Protein AF-A0A0D6LG39-F1 (afdb_monomer_lite)

Sequence (189 aa):
MCTNKIPKAKDDEESRGDDPILGGVGASIDLANDVDVAGSGHQILENARLSALQKDLEKEMKVKDGLEKFMSSNTSASRRYLEDSKNMLDDSKAKIALLRMQIEKISHQGQDTGSSNGSESKSRLDLKIDDLLFRLWKEAAIIEGAKNMIKILRAQRKADHKGLNDAQQTLILSEEKLELIFMALRKYM

Foldseek 3Di:
DDDDDDDDDDDDDDDDDDDDDDDDDDDDDDDPDPDPPPPPVVVVVLVVVLVVLVVVLVVLVVLLVVLVCCLVVCVVDDPVVNVVSVVSNVVSVVVNVVSVVVSVVSVCVVPDVDDDDDDDCQDPVSVVLVVLVVLLVVLVVQLVVLVVQLVVQVPDPDHPPVSNVVSVVSNVVSVVVSVVSVVVNVVVD

Radius of gyration: 36.7 Å; chains: 1; bounding box: 70×54×114 Å

pLDDT: mean 79.57, std 22.02, range [32.81, 98.62]

Organism: NCBI:txid53326

InterPro domains:
  IPR011072 HR1 rho-binding domain [PF02185] (49-108)
  IPR011072 HR1 rho-binding domain [PF02185] (128-188)
  IPR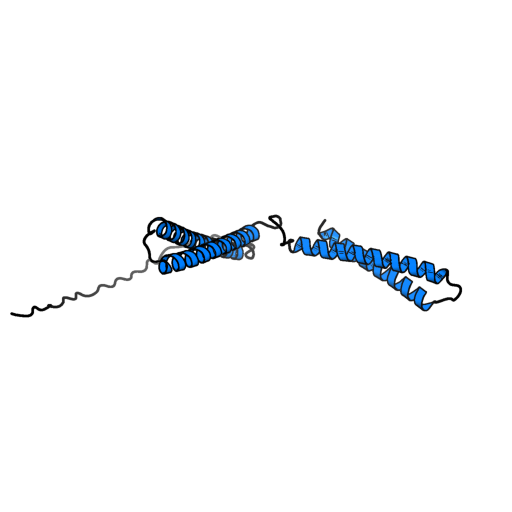011072 HR1 rho-binding domain [PS51860] (36-112)
  IPR011072 HR1 rho-binding domain [PS51860] (115-189)
  IPR011072 HR1 rho-binding domain [SM00742] (48-113)
  IPR011072 HR1 rho-binding domain [SM00742] (127-188)
  IPR036274 HR1 repeat superfamily [SSF46585] (31-108)
  IPR036274 HR1 repeat superfamily [SSF46585] (123-188)

Secondary structure (DSSP, 8-state):
------------------------------------TTTHHHHHHHHHHHHHHHHHHHHHHHHHHHHHHHHHH-TTS-HHHHHHHHHHHHHHHHHHHHHHHHHHHHHHHTT-SS---SSS---HHHHHHHHHHHHHHHHHHHHHHHHHHHHHHHH-SS--HHHHHHHHHHHHHHHHHHHHHHHHHHTT-

Structure (mmCIF, N/CA/C/O backbone):
data_AF-A0A0D6LG39-F1
#
_entry.id   AF-A0A0D6LG39-F1
#
loop_
_atom_site.group_PDB
_atom_site.id
_atom_site.type_symbol
_atom_site.label_atom_id
_atom_site.label_alt_id
_atom_site.label_comp_id
_atom_site.label_asym_id
_atom_site.label_entity_id
_atom_site.label_seq_id
_atom_site.pdbx_PDB_ins_code
_atom_site.Cartn_x
_atom_site.Cartn_y
_atom_site.Cartn_z
_atom_site.occupancy
_atom_site.B_iso_or_equiv
_atom_site.auth_seq_id
_atom_site.auth_comp_id
_atom_site.auth_asym_id
_atom_site.auth_atom_id
_atom_site.pdbx_PDB_model_num
ATOM 1 N N . MET A 1 1 ? -37.133 34.529 68.039 1.00 38.97 1 MET A N 1
ATOM 2 C CA . MET A 1 1 ? -36.675 33.233 68.587 1.00 38.97 1 MET A CA 1
ATOM 3 C C . MET A 1 1 ? -35.652 32.679 67.608 1.00 38.97 1 MET A C 1
ATOM 5 O O . MET A 1 1 ? -36.019 32.335 66.500 1.00 38.97 1 MET A O 1
ATOM 9 N N . CYS A 1 2 ? -34.384 33.027 67.801 1.00 45.12 2 CYS A N 1
ATOM 10 C CA . CYS A 1 2 ? -33.385 32.288 68.587 1.00 45.12 2 CYS A CA 1
ATOM 11 C C . CYS A 1 2 ? -32.675 31.227 67.733 1.00 45.12 2 CYS A C 1
ATOM 13 O O . CYS A 1 2 ? -33.193 30.153 67.459 1.00 45.12 2 CYS A O 1
ATOM 15 N N . THR A 1 3 ? -31.468 31.616 67.333 1.00 53.94 3 THR A N 1
ATOM 16 C CA . THR A 1 3 ? -30.355 30.828 66.805 1.00 53.94 3 THR A CA 1
ATOM 17 C C . THR A 1 3 ? -30.001 29.643 67.705 1.00 53.94 3 THR A C 1
ATOM 19 O O . THR A 1 3 ? -29.961 29.825 68.918 1.00 53.94 3 THR A O 1
ATOM 22 N N . ASN A 1 4 ? -29.594 28.509 67.131 1.00 41.25 4 ASN A N 1
ATOM 23 C CA . ASN A 1 4 ? -28.706 27.545 67.796 1.00 41.25 4 ASN A CA 1
ATOM 24 C C . ASN A 1 4 ? -27.773 26.946 66.731 1.00 41.25 4 ASN A C 1
ATOM 26 O O . ASN A 1 4 ? -28.245 26.359 65.766 1.00 41.25 4 ASN A O 1
ATOM 30 N N . LYS A 1 5 ? -26.496 27.340 66.679 1.00 48.06 5 LYS A N 1
ATOM 31 C CA . LYS A 1 5 ? -25.344 26.944 67.521 1.00 48.06 5 LYS A CA 1
ATOM 32 C C . LYS A 1 5 ? -24.909 25.488 67.335 1.00 48.06 5 LYS A C 1
ATOM 34 O O . LYS A 1 5 ? -25.454 24.571 67.934 1.00 48.06 5 LYS A O 1
ATOM 39 N N . ILE A 1 6 ? -23.832 25.356 66.566 1.00 50.81 6 ILE A N 1
ATOM 40 C CA . ILE A 1 6 ? -22.808 24.312 66.665 1.00 50.81 6 ILE A CA 1
ATOM 41 C C . ILE A 1 6 ? -22.100 24.435 68.028 1.00 50.81 6 ILE A C 1
ATOM 43 O O . ILE A 1 6 ? -21.861 25.562 68.481 1.00 50.81 6 ILE A O 1
ATOM 47 N N . PRO A 1 7 ? -21.659 23.314 68.622 1.00 56.06 7 PRO A N 1
ATOM 48 C CA . PRO A 1 7 ? -20.382 23.311 69.322 1.00 56.06 7 PRO A CA 1
ATOM 49 C C . PRO A 1 7 ? -19.412 22.225 68.828 1.00 56.06 7 PRO A C 1
ATOM 51 O O . PRO A 1 7 ? -19.782 21.205 68.256 1.00 56.06 7 PRO A O 1
ATOM 54 N N . LYS A 1 8 ? -18.141 22.561 69.050 1.00 43.56 8 LYS A N 1
ATOM 55 C CA . LYS A 1 8 ? -16.883 21.957 68.614 1.00 43.56 8 LYS A CA 1
ATOM 56 C C . LYS A 1 8 ? -16.436 20.725 69.424 1.00 43.56 8 LYS A C 1
ATOM 58 O O . LYS A 1 8 ? -16.695 20.662 70.618 1.00 43.56 8 LYS A O 1
ATOM 63 N N . ALA A 1 9 ? -15.597 19.936 68.740 1.00 42.69 9 ALA A N 1
ATOM 64 C CA . ALA A 1 9 ? -14.320 19.323 69.146 1.00 42.69 9 ALA A CA 1
ATOM 65 C C . ALA A 1 9 ? -14.270 18.289 70.283 1.00 42.69 9 ALA A C 1
ATOM 67 O O . ALA A 1 9 ? -14.686 18.553 71.408 1.00 42.69 9 ALA A O 1
ATOM 68 N N . LYS A 1 10 ? -13.568 17.187 69.989 1.00 46.03 10 LYS A N 1
ATOM 69 C CA . LYS A 1 10 ? -12.383 16.756 70.742 1.00 46.03 10 LYS A CA 1
ATOM 70 C C . LYS A 1 10 ? -11.463 15.932 69.838 1.00 46.03 10 LYS A C 1
ATOM 72 O O . LYS A 1 10 ? -11.898 14.958 69.230 1.00 46.03 10 LYS A O 1
ATOM 77 N N . ASP A 1 11 ? -10.239 16.427 69.738 1.00 40.72 11 ASP A N 1
ATOM 78 C CA . ASP A 1 11 ? -9.038 15.766 69.248 1.00 40.72 11 ASP A CA 1
ATOM 79 C C . ASP A 1 11 ? -8.594 14.711 70.273 1.00 40.72 11 ASP A C 1
ATOM 81 O O . ASP A 1 11 ? -8.722 14.976 71.465 1.00 40.72 11 ASP A O 1
ATOM 85 N N . ASP A 1 12 ? -8.057 13.574 69.819 1.00 52.53 12 ASP A N 1
ATOM 86 C CA . ASP A 1 12 ? -7.119 12.743 70.587 1.00 52.53 12 ASP A CA 1
ATOM 87 C C . ASP A 1 12 ? -6.134 12.054 69.616 1.00 52.53 12 ASP A C 1
ATOM 89 O O . ASP A 1 12 ? -6.467 11.142 68.859 1.00 52.53 12 ASP A O 1
ATOM 93 N N . GLU A 1 13 ? -4.946 12.653 69.614 1.00 47.97 13 GLU A N 1
ATOM 94 C CA . GLU A 1 13 ? -3.573 12.206 69.345 1.00 47.97 13 GLU A CA 1
ATOM 95 C C . GLU A 1 13 ? -3.242 10.716 69.073 1.00 47.97 13 GLU A C 1
ATOM 97 O O . GLU A 1 13 ? -3.572 9.810 69.832 1.00 47.97 13 GLU A O 1
ATOM 102 N N . GLU A 1 14 ? -2.478 10.550 67.983 1.00 44.38 14 GLU A N 1
ATOM 103 C CA . GLU A 1 14 ? -1.197 9.833 67.811 1.00 44.38 14 GLU A CA 1
ATOM 104 C C . GLU A 1 14 ? -0.928 8.483 68.513 1.00 44.38 14 GLU A C 1
ATOM 106 O O . GLU A 1 14 ? -0.782 8.379 69.727 1.00 44.38 14 GLU A O 1
ATOM 111 N N . SER A 1 15 ? -0.603 7.465 67.700 1.00 40.78 15 SER A N 1
ATOM 112 C CA . SER A 1 15 ? 0.544 6.600 68.007 1.00 40.78 15 SER A CA 1
ATOM 113 C C . SER A 1 15 ? 1.140 5.976 66.742 1.00 40.78 15 SER A C 1
ATOM 115 O O . SER A 1 15 ? 0.503 5.191 66.038 1.00 40.78 15 SER A O 1
ATOM 117 N N . ARG A 1 16 ? 2.381 6.377 66.456 1.00 49.69 16 ARG A N 1
ATOM 118 C CA . ARG A 1 16 ? 3.306 5.774 65.493 1.00 49.69 16 ARG A CA 1
ATOM 119 C C . ARG A 1 16 ? 3.863 4.463 66.051 1.00 49.69 16 ARG A C 1
ATOM 121 O O . ARG A 1 16 ? 4.192 4.391 67.231 1.00 49.69 16 ARG A O 1
ATOM 128 N N . GLY A 1 17 ? 4.073 3.492 65.172 1.00 40.81 17 GLY A N 1
ATOM 129 C CA . GLY A 1 17 ? 4.837 2.280 65.451 1.00 40.81 17 GLY A CA 1
ATOM 130 C C . GLY A 1 17 ? 5.303 1.648 64.147 1.00 40.81 17 GLY A C 1
ATOM 131 O O . GLY A 1 17 ? 4.638 0.763 63.618 1.00 40.81 17 GLY A O 1
ATOM 132 N N . ASP A 1 18 ? 6.409 2.165 63.613 1.00 42.47 18 ASP A N 1
ATOM 133 C CA . ASP A 1 18 ? 7.237 1.472 62.631 1.00 42.47 18 ASP A CA 1
ATOM 134 C C . ASP A 1 18 ? 7.975 0.332 63.344 1.00 42.47 18 ASP A C 1
ATOM 136 O O . ASP A 1 18 ? 8.612 0.584 64.362 1.00 42.47 18 ASP A O 1
ATOM 140 N N . ASP A 1 19 ? 7.950 -0.880 62.788 1.00 48.12 19 ASP A N 1
ATOM 141 C CA . ASP A 1 19 ? 8.976 -1.890 63.063 1.00 48.12 19 ASP A CA 1
ATOM 142 C C . ASP A 1 19 ? 9.324 -2.669 61.777 1.00 48.12 19 ASP A C 1
ATOM 144 O O . ASP A 1 19 ? 8.431 -3.203 61.107 1.00 48.12 19 ASP A O 1
ATOM 148 N N . PRO A 1 20 ? 10.618 -2.750 61.406 1.00 49.22 20 PRO A N 1
ATOM 149 C CA . PRO A 1 20 ? 11.099 -3.498 60.254 1.00 49.22 20 PRO A CA 1
ATOM 150 C C . PRO A 1 20 ? 11.444 -4.939 60.653 1.00 49.22 20 PRO A C 1
ATOM 152 O O . PRO A 1 20 ? 12.232 -5.165 61.570 1.00 49.22 20 PRO A O 1
ATOM 155 N N . ILE A 1 21 ? 10.945 -5.937 59.918 1.00 44.09 21 ILE A N 1
ATOM 156 C CA . ILE A 1 21 ? 11.477 -7.302 60.035 1.00 44.09 21 ILE A CA 1
ATOM 157 C C . ILE A 1 21 ? 12.622 -7.479 59.042 1.00 44.09 21 ILE A C 1
ATOM 159 O O . ILE A 1 21 ? 12.432 -7.604 57.833 1.00 44.09 21 ILE A O 1
ATOM 163 N N . LEU A 1 22 ? 13.826 -7.497 59.604 1.00 40.97 22 LEU A N 1
ATOM 164 C CA . LEU A 1 22 ? 15.083 -7.860 58.970 1.00 40.97 22 LEU A CA 1
ATOM 165 C C . LEU A 1 22 ? 15.567 -9.150 59.644 1.00 40.97 22 LEU A C 1
ATOM 167 O O . LEU A 1 22 ? 15.730 -9.181 60.862 1.00 40.97 22 LEU A O 1
ATOM 171 N N . GLY A 1 23 ? 15.832 -10.199 58.862 1.00 32.81 23 GLY A N 1
ATOM 172 C CA . GLY A 1 23 ? 16.654 -11.317 59.324 1.00 32.81 23 GLY A CA 1
ATOM 173 C C . GLY A 1 23 ? 16.366 -12.659 58.661 1.00 32.81 23 GLY A C 1
ATOM 174 O O . GLY A 1 23 ? 15.342 -13.273 58.937 1.00 32.81 23 GLY A O 1
ATOM 175 N N . GLY A 1 24 ? 17.341 -13.171 57.899 1.00 34.03 24 GLY A N 1
ATOM 176 C CA . GLY A 1 24 ? 17.639 -14.603 57.989 1.00 34.03 24 GLY A CA 1
ATOM 177 C C . GLY A 1 24 ? 18.044 -15.360 56.722 1.00 34.03 24 GLY A C 1
ATOM 178 O O . GLY A 1 24 ? 17.253 -16.133 56.211 1.00 34.03 24 GLY A O 1
ATOM 179 N N . VAL A 1 25 ? 19.315 -15.219 56.329 1.00 35.19 25 VAL A N 1
ATOM 180 C CA . VAL A 1 25 ? 20.225 -16.285 55.840 1.00 35.19 25 VAL A CA 1
ATOM 181 C C . VAL A 1 25 ? 19.870 -17.078 54.561 1.00 35.19 25 VAL A C 1
ATOM 183 O O . VAL A 1 25 ? 19.126 -18.047 54.577 1.00 35.19 25 VAL A O 1
ATOM 186 N N . GLY A 1 26 ? 20.594 -16.747 53.485 1.00 41.50 26 GLY A N 1
ATOM 187 C CA . GLY A 1 26 ? 21.519 -17.667 52.804 1.00 41.50 26 GLY A CA 1
ATOM 188 C C . GLY A 1 26 ? 20.979 -18.962 52.191 1.00 41.50 26 GLY A C 1
ATOM 189 O O . GLY A 1 26 ? 20.991 -20.009 52.829 1.00 41.50 26 GLY A O 1
ATOM 190 N N . ALA A 1 27 ? 20.730 -18.924 50.883 1.00 36.41 27 ALA A N 1
ATOM 191 C CA . ALA A 1 27 ? 20.975 -20.064 50.007 1.00 36.41 27 ALA A CA 1
ATOM 192 C C . ALA A 1 27 ? 21.624 -19.550 48.717 1.00 36.41 27 ALA A C 1
ATOM 194 O O . ALA A 1 27 ? 20.983 -18.881 47.908 1.00 36.41 27 ALA A O 1
ATOM 195 N N . SER A 1 28 ? 22.918 -19.831 48.561 1.00 48.72 28 SER A N 1
ATOM 196 C CA . SER A 1 28 ? 23.605 -19.741 47.277 1.00 48.72 28 SER A CA 1
ATOM 197 C C . SER A 1 28 ? 22.898 -20.664 46.294 1.00 48.72 28 SER A C 1
ATOM 199 O O . SER A 1 28 ? 22.829 -21.871 46.518 1.00 48.72 28 SER A O 1
ATOM 201 N N . ILE A 1 29 ? 22.390 -20.098 45.207 1.00 47.22 29 ILE A N 1
ATOM 202 C CA . ILE A 1 29 ? 22.033 -20.864 44.021 1.00 47.22 29 ILE A CA 1
ATOM 203 C C . ILE A 1 29 ? 22.806 -20.214 42.885 1.00 47.22 29 ILE A C 1
ATOM 205 O O . ILE A 1 29 ? 22.367 -19.233 42.288 1.00 47.22 29 ILE A O 1
ATOM 209 N N . ASP A 1 30 ? 24.010 -20.732 42.654 1.00 45.84 30 ASP A N 1
ATOM 210 C CA . ASP A 1 30 ? 24.685 -20.569 41.378 1.00 45.84 30 ASP A CA 1
ATOM 211 C C . ASP A 1 30 ? 23.766 -21.155 40.307 1.00 45.84 30 ASP A C 1
ATOM 213 O O . ASP A 1 30 ? 23.610 -22.371 40.190 1.00 45.84 30 ASP A O 1
ATOM 217 N N . LEU A 1 31 ? 23.143 -20.282 39.524 1.00 47.94 31 LEU A N 1
ATOM 218 C CA . LEU A 1 31 ? 22.661 -20.650 38.208 1.00 47.94 31 LEU A CA 1
ATOM 219 C C . LEU A 1 31 ? 23.113 -19.576 37.232 1.00 47.94 31 LEU A C 1
ATOM 221 O O . LEU A 1 31 ? 22.399 -18.623 36.924 1.00 47.94 31 LEU A O 1
ATOM 225 N N . ALA A 1 32 ? 24.348 -19.757 36.770 1.00 49.81 32 ALA A N 1
ATOM 226 C CA . ALA A 1 32 ? 24.775 -19.251 35.484 1.00 49.81 32 ALA A CA 1
ATOM 227 C C . ALA A 1 32 ? 23.767 -19.736 34.436 1.00 49.81 32 ALA A C 1
ATOM 229 O O . ALA A 1 32 ? 23.772 -20.898 34.046 1.00 49.81 32 ALA A O 1
ATOM 230 N N . ASN A 1 33 ? 22.879 -18.839 34.030 1.00 43.69 33 ASN A N 1
ATOM 231 C CA . ASN A 1 33 ? 22.121 -18.945 32.801 1.00 43.69 33 ASN A CA 1
ATOM 232 C C . ASN A 1 33 ? 22.215 -17.574 32.139 1.00 43.69 33 ASN A C 1
ATOM 234 O O . ASN A 1 33 ? 21.556 -16.623 32.561 1.00 43.69 33 ASN A O 1
ATOM 238 N N . ASP A 1 34 ? 23.065 -17.486 31.117 1.00 46.25 34 ASP A N 1
ATOM 239 C CA . ASP A 1 34 ? 22.943 -16.489 30.059 1.00 46.25 34 ASP A CA 1
ATOM 240 C C . ASP A 1 34 ? 21.543 -16.647 29.449 1.00 46.25 34 ASP A C 1
ATOM 242 O O . ASP A 1 34 ? 21.296 -17.509 28.606 1.00 46.25 34 ASP A O 1
ATOM 246 N N . VAL A 1 35 ? 20.588 -15.867 29.957 1.00 50.41 35 VAL A N 1
ATOM 247 C CA . VAL A 1 35 ? 19.254 -15.749 29.376 1.00 50.41 35 VAL A CA 1
ATOM 248 C C . VAL A 1 35 ? 19.286 -14.561 28.434 1.00 50.41 35 VAL A C 1
ATOM 250 O O . VAL A 1 35 ? 19.526 -13.427 28.840 1.00 50.41 35 VAL A O 1
ATOM 253 N N . ASP A 1 36 ? 19.024 -14.860 27.171 1.00 49.25 36 ASP A N 1
ATOM 254 C CA . ASP A 1 36 ? 18.831 -13.945 26.055 1.00 49.25 36 ASP A CA 1
ATOM 255 C C . ASP A 1 36 ? 17.763 -12.871 26.400 1.00 49.25 36 ASP A C 1
ATOM 257 O O . ASP A 1 36 ? 16.557 -13.037 26.206 1.00 49.25 36 ASP A O 1
ATOM 261 N N . VAL A 1 37 ? 18.199 -11.768 27.022 1.00 50.28 37 VAL A N 1
ATOM 262 C CA . VAL A 1 37 ? 17.351 -10.737 27.665 1.00 50.28 37 VAL A CA 1
ATOM 263 C C . VAL A 1 37 ? 16.765 -9.716 26.676 1.00 50.28 37 VAL A C 1
ATOM 265 O O . VAL A 1 37 ? 16.043 -8.801 27.066 1.00 50.28 37 VAL A O 1
ATOM 268 N N . ALA A 1 38 ? 16.984 -9.876 25.371 1.00 48.72 38 ALA A N 1
ATOM 269 C CA . ALA A 1 38 ? 16.465 -8.930 24.382 1.00 48.72 38 ALA A CA 1
ATOM 270 C C . ALA A 1 38 ? 14.980 -9.154 24.011 1.00 48.72 38 ALA A C 1
ATOM 272 O O . ALA A 1 38 ? 14.318 -8.214 23.572 1.00 48.72 38 ALA A O 1
ATOM 273 N N . GLY A 1 39 ? 14.429 -10.362 24.207 1.00 48.53 39 GLY A N 1
ATOM 274 C CA . GLY A 1 39 ? 13.052 -10.704 23.799 1.00 48.53 39 GLY A CA 1
ATOM 275 C C . GLY A 1 39 ? 11.965 -10.498 24.867 1.00 48.53 39 GLY A C 1
ATOM 276 O O . GLY A 1 39 ? 10.812 -10.220 24.542 1.00 48.53 39 GLY A O 1
ATOM 277 N N . SER A 1 40 ? 12.324 -10.591 26.150 1.00 54.56 40 SER A N 1
ATOM 278 C CA . SER A 1 40 ? 11.372 -10.628 27.276 1.00 54.56 40 SER A CA 1
ATOM 279 C C . SER A 1 40 ? 10.758 -9.258 27.612 1.00 54.56 40 SER A C 1
ATOM 281 O O . SER A 1 40 ? 9.545 -9.135 27.790 1.00 54.56 40 SER A O 1
ATOM 283 N N . GLY A 1 41 ? 11.568 -8.193 27.625 1.00 59.38 41 GLY A N 1
ATOM 284 C CA . GLY A 1 41 ? 11.102 -6.854 28.012 1.00 59.38 41 GLY A CA 1
ATOM 285 C C . GLY A 1 41 ? 10.088 -6.247 27.037 1.00 59.38 41 GLY A C 1
ATOM 286 O O . GLY A 1 41 ? 9.141 -5.581 27.459 1.00 59.38 41 GLY A O 1
ATOM 287 N N . HIS A 1 42 ? 10.246 -6.516 25.737 1.00 60.94 42 HIS A N 1
ATOM 288 C CA . HIS A 1 42 ? 9.325 -6.024 24.711 1.00 60.94 42 HIS A CA 1
ATOM 289 C C . HIS A 1 42 ? 7.938 -6.666 24.848 1.00 60.94 42 HIS A C 1
ATOM 291 O O . HIS A 1 42 ? 6.924 -5.974 24.796 1.00 60.94 42 HIS A O 1
ATOM 297 N N . GLN A 1 43 ? 7.895 -7.969 25.124 1.00 68.12 43 GLN A N 1
ATOM 298 C CA . GLN A 1 43 ? 6.646 -8.714 25.246 1.00 68.12 43 GLN A CA 1
ATOM 299 C C . GLN A 1 43 ? 5.866 -8.344 26.518 1.00 68.12 43 GLN A C 1
ATOM 301 O O . GLN A 1 43 ? 4.641 -8.243 26.487 1.00 68.12 43 GLN A O 1
ATOM 306 N N . ILE A 1 44 ? 6.561 -8.046 27.623 1.00 71.88 44 ILE A N 1
ATOM 307 C CA . ILE A 1 44 ? 5.938 -7.549 28.862 1.00 71.88 44 ILE A CA 1
ATOM 308 C C . ILE A 1 44 ? 5.279 -6.178 28.639 1.00 71.88 44 ILE A C 1
ATOM 310 O O . ILE A 1 44 ? 4.155 -5.952 29.095 1.00 71.88 44 ILE A O 1
ATOM 314 N N . LEU A 1 45 ? 5.945 -5.271 27.916 1.00 77.06 45 LEU A N 1
ATOM 315 C CA . LEU A 1 45 ? 5.415 -3.936 27.630 1.00 77.06 45 LEU A CA 1
ATOM 316 C C . LEU A 1 45 ? 4.195 -3.984 26.698 1.00 77.06 45 LEU A C 1
ATOM 318 O O . LEU A 1 45 ? 3.203 -3.301 26.958 1.00 77.06 45 LEU A O 1
ATOM 322 N N . GLU A 1 46 ? 4.237 -4.812 25.651 1.00 81.00 46 GLU A N 1
ATOM 323 C CA . GLU A 1 46 ? 3.099 -5.005 24.742 1.00 81.00 46 GLU A CA 1
ATOM 324 C C . GLU A 1 46 ? 1.903 -5.650 25.461 1.00 81.00 46 GLU A C 1
ATOM 326 O O . GLU A 1 46 ? 0.770 -5.204 25.284 1.00 81.00 46 GLU A O 1
ATOM 331 N N . ASN A 1 47 ? 2.133 -6.604 26.370 1.00 82.69 47 ASN A N 1
ATOM 332 C CA . ASN A 1 47 ? 1.070 -7.192 27.195 1.00 82.69 47 ASN A CA 1
ATOM 333 C C . ASN A 1 47 ? 0.422 -6.168 28.143 1.00 82.69 47 ASN A C 1
ATOM 335 O O . ASN A 1 47 ? -0.805 -6.144 28.296 1.00 82.69 47 ASN A O 1
ATOM 339 N N . ALA A 1 48 ? 1.220 -5.289 28.758 1.00 87.75 48 ALA A N 1
ATOM 340 C CA . ALA A 1 48 ? 0.707 -4.203 29.594 1.00 87.75 48 ALA A CA 1
ATOM 341 C C . ALA A 1 48 ? -0.114 -3.197 28.769 1.00 87.75 48 ALA A C 1
ATOM 343 O O . ALA A 1 48 ? -1.193 -2.768 29.187 1.00 87.75 48 ALA A O 1
ATOM 344 N N . ARG A 1 49 ? 0.364 -2.863 27.565 1.00 90.50 49 ARG A N 1
ATOM 345 C CA . ARG A 1 49 ? -0.324 -1.976 26.624 1.00 90.50 49 ARG A CA 1
ATOM 346 C C . ARG A 1 49 ? -1.641 -2.572 26.123 1.00 90.50 49 ARG A C 1
ATOM 348 O O . ARG A 1 49 ? -2.654 -1.875 26.117 1.00 90.50 49 ARG A O 1
ATOM 355 N N . LEU A 1 50 ? -1.648 -3.848 25.749 1.00 92.06 50 LEU A N 1
ATOM 356 C CA . LEU A 1 50 ? -2.841 -4.577 25.319 1.00 92.06 50 LEU A CA 1
ATOM 357 C C . LEU A 1 50 ? -3.886 -4.619 26.442 1.00 92.06 50 LEU A C 1
ATOM 359 O O . LEU A 1 50 ? -5.051 -4.300 26.207 1.00 92.06 50 LEU A O 1
ATOM 363 N N . SER A 1 51 ? -3.458 -4.909 27.674 1.00 92.94 51 SER A N 1
ATOM 364 C CA . SER A 1 51 ? -4.335 -4.905 28.854 1.00 92.94 51 SER A CA 1
ATOM 365 C C . SER A 1 51 ? -4.958 -3.526 29.109 1.00 92.94 51 SER A C 1
ATOM 367 O O . SER A 1 51 ? -6.148 -3.418 29.416 1.00 92.94 51 SER A O 1
ATOM 369 N N . ALA A 1 52 ? -4.179 -2.450 28.952 1.00 94.94 52 ALA A N 1
ATOM 370 C CA . ALA A 1 52 ? -4.683 -1.085 29.084 1.00 94.94 52 ALA A CA 1
ATOM 371 C C . ALA A 1 52 ? -5.740 -0.758 28.014 1.00 94.94 52 ALA A C 1
ATOM 373 O O . ALA A 1 52 ? -6.808 -0.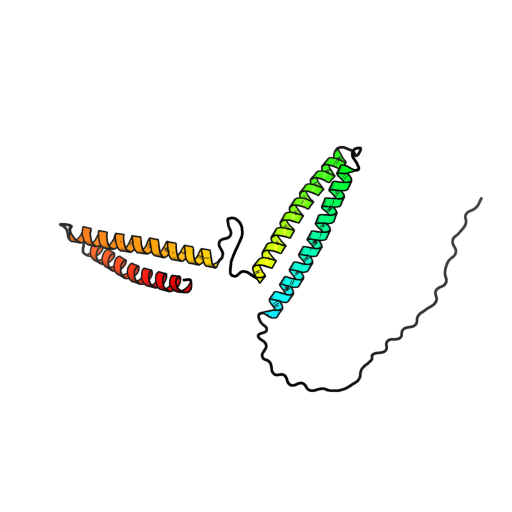242 28.346 1.00 94.94 52 ALA A O 1
ATOM 374 N N . LEU A 1 53 ? -5.490 -1.126 26.753 1.00 95.94 53 LEU A N 1
ATOM 375 C CA . LEU A 1 53 ? -6.434 -0.911 25.653 1.00 95.94 53 LEU A CA 1
ATOM 376 C C . LEU A 1 53 ? -7.732 -1.705 25.823 1.00 95.94 53 LEU A C 1
ATOM 378 O O . LEU A 1 53 ? -8.807 -1.173 25.556 1.00 95.94 53 LEU A O 1
ATOM 382 N N . GLN A 1 54 ? -7.661 -2.948 26.304 1.00 95.62 54 GLN A N 1
ATOM 383 C CA . GLN A 1 54 ? -8.851 -3.746 26.622 1.00 95.62 54 GLN A CA 1
ATOM 384 C C . GLN A 1 54 ? -9.697 -3.090 27.716 1.00 95.62 54 GLN A C 1
ATOM 386 O O . GLN A 1 54 ? -10.920 -3.014 27.594 1.00 95.62 54 GLN A O 1
ATOM 391 N N . LYS A 1 55 ? -9.050 -2.557 28.759 1.00 97.75 55 LYS A N 1
ATOM 392 C CA . LYS A 1 55 ? -9.734 -1.823 29.827 1.00 97.75 55 LYS A CA 1
ATOM 393 C C . LYS A 1 55 ? -10.412 -0.556 29.302 1.00 97.75 55 LYS A C 1
ATOM 395 O O . LYS A 1 55 ? -11.522 -0.238 29.725 1.00 97.75 55 LYS A O 1
ATOM 400 N N . ASP A 1 56 ? -9.767 0.175 28.398 1.00 97.25 56 ASP A N 1
ATOM 401 C CA . ASP A 1 56 ? -10.359 1.371 27.796 1.00 97.25 56 ASP A CA 1
ATOM 402 C C . ASP A 1 56 ? -11.501 1.028 26.831 1.00 97.25 56 ASP A C 1
ATOM 404 O O . ASP A 1 56 ? -12.526 1.712 26.843 1.00 97.25 56 ASP A O 1
ATOM 408 N N . LEU A 1 57 ? -11.394 -0.080 26.089 1.00 97.75 57 LEU A N 1
ATOM 409 C CA . LEU A 1 57 ? -12.486 -0.610 25.272 1.00 97.75 57 LEU A CA 1
ATOM 410 C C . LEU A 1 57 ? -13.705 -0.965 26.131 1.00 97.75 57 LEU A C 1
ATOM 412 O O . LEU A 1 57 ? -14.822 -0.605 25.773 1.00 97.75 57 LEU A O 1
ATOM 416 N N . GLU A 1 58 ? -13.513 -1.623 27.277 1.00 97.94 58 GLU A N 1
ATOM 417 C CA . GLU A 1 58 ? -14.615 -1.969 28.184 1.00 97.94 58 GLU A CA 1
ATOM 418 C C . GLU A 1 58 ? -15.333 -0.720 28.720 1.00 97.94 58 GLU A C 1
ATOM 420 O O . GLU A 1 58 ? -16.565 -0.670 28.754 1.00 97.94 58 GLU A O 1
ATOM 425 N N . LYS A 1 59 ? -14.577 0.315 29.114 1.00 98.19 59 LYS A N 1
ATOM 426 C CA . LYS A 1 59 ? -15.161 1.594 29.547 1.00 98.19 59 LYS A CA 1
ATOM 427 C C . LYS A 1 59 ? -15.980 2.231 28.430 1.00 98.19 59 LYS A C 1
ATOM 429 O O . LYS A 1 59 ? -17.099 2.665 28.679 1.00 98.19 59 LYS A O 1
ATOM 434 N N . GLU A 1 60 ? -15.440 2.277 27.216 1.00 98.25 60 GLU A N 1
ATOM 435 C CA . GLU A 1 60 ? -16.108 2.923 26.088 1.00 98.25 60 GLU A CA 1
ATOM 436 C C . GLU A 1 60 ? -17.361 2.150 25.645 1.00 98.25 60 GLU A C 1
ATOM 438 O O . GLU A 1 60 ? -18.392 2.757 25.370 1.00 98.25 60 GLU A O 1
ATOM 443 N N . MET A 1 61 ? -17.341 0.813 25.697 1.00 98.06 61 MET A N 1
ATOM 444 C CA . MET A 1 61 ? -18.543 -0.007 25.489 1.00 98.06 61 MET A CA 1
ATOM 445 C C . MET A 1 61 ? -19.646 0.328 26.504 1.00 98.06 61 MET A C 1
ATOM 447 O O . MET A 1 61 ? -20.802 0.481 26.111 1.00 98.06 61 MET A O 1
ATOM 451 N N . LYS A 1 62 ? -19.299 0.529 27.785 1.00 98.19 62 LYS A N 1
ATOM 452 C CA . LYS A 1 62 ? -20.263 0.954 28.820 1.00 98.19 62 LYS A CA 1
ATOM 453 C C . LYS A 1 62 ? -20.827 2.351 28.556 1.00 98.19 62 LYS A C 1
ATOM 455 O O . LYS A 1 62 ? -22.004 2.582 28.824 1.00 98.19 62 LYS A O 1
ATOM 460 N N . VAL A 1 63 ? -20.016 3.274 28.031 1.00 98.06 63 VAL A N 1
ATOM 461 C CA . VAL A 1 63 ? -20.482 4.610 27.621 1.00 98.06 63 VAL A CA 1
ATOM 462 C C . VAL A 1 63 ? -21.487 4.492 26.475 1.00 98.06 63 VAL A C 1
ATOM 464 O O . VAL A 1 63 ? -22.591 5.026 26.590 1.00 98.06 63 VAL A O 1
ATOM 467 N N . LYS A 1 64 ? -21.161 3.728 25.424 1.00 98.00 64 LYS A N 1
ATOM 468 C CA . LYS A 1 64 ? -22.068 3.454 24.299 1.00 98.00 64 LYS A CA 1
ATOM 469 C C . LYS A 1 64 ? -23.389 2.836 24.771 1.00 98.00 64 LYS A C 1
ATOM 471 O O . LYS A 1 64 ? -24.450 3.356 24.438 1.00 98.00 64 LYS A O 1
ATOM 476 N N . ASP A 1 65 ? -23.340 1.776 25.580 1.00 97.69 65 ASP A N 1
ATOM 477 C CA . ASP A 1 65 ? -24.545 1.107 26.099 1.00 97.69 65 ASP A CA 1
ATOM 478 C C . ASP A 1 65 ? -25.381 2.046 26.988 1.00 97.69 65 ASP A C 1
ATOM 480 O O . ASP A 1 65 ? -26.613 2.046 26.933 1.00 97.69 65 ASP A O 1
ATOM 484 N N . GLY A 1 66 ? -24.721 2.887 27.792 1.00 96.19 66 GLY A N 1
ATOM 485 C CA . GLY A 1 66 ? -25.371 3.905 28.614 1.00 96.19 66 GLY A CA 1
ATOM 486 C C . GLY A 1 66 ? -26.122 4.945 27.781 1.00 96.19 66 GLY A C 1
ATOM 487 O O . GLY A 1 66 ? -27.270 5.264 28.096 1.00 96.19 66 GLY A O 1
ATOM 488 N N . LEU A 1 67 ? -25.510 5.428 26.695 1.00 96.12 67 LEU A N 1
ATOM 489 C CA . LEU A 1 67 ? -26.125 6.373 25.758 1.00 96.12 67 LEU A CA 1
ATOM 490 C C . LEU A 1 67 ? -27.282 5.732 24.981 1.00 96.12 67 LEU A C 1
ATOM 492 O O . LEU A 1 67 ? -28.353 6.327 24.888 1.00 96.12 67 LEU A O 1
ATOM 496 N N . GLU A 1 68 ? -27.122 4.498 24.497 1.00 95.00 68 GLU A N 1
ATOM 497 C CA . GLU A 1 68 ? -28.190 3.750 23.817 1.00 95.00 68 GLU A CA 1
ATOM 498 C C . GLU A 1 68 ? -29.396 3.529 24.739 1.00 95.00 68 GLU A C 1
ATOM 500 O O . GLU A 1 68 ? -30.543 3.775 24.346 1.00 95.00 68 GLU A O 1
ATOM 505 N N . LYS A 1 69 ? -29.155 3.136 25.998 1.00 95.31 69 LYS A N 1
ATOM 506 C CA . LYS A 1 69 ? -30.214 2.975 27.001 1.00 95.31 69 LYS A CA 1
ATOM 507 C C . LYS A 1 69 ? -30.881 4.307 27.329 1.00 95.31 69 LYS A C 1
ATOM 509 O O . LYS A 1 69 ? -32.107 4.348 27.449 1.00 95.31 69 LYS A O 1
ATOM 514 N N . PHE A 1 70 ? -30.105 5.380 27.471 1.00 90.44 70 PHE A N 1
ATOM 515 C CA . PHE A 1 70 ? -30.624 6.720 27.731 1.00 90.44 70 PHE A CA 1
ATOM 516 C C . PHE A 1 70 ? -31.537 7.193 26.596 1.00 90.44 70 PHE A C 1
ATOM 518 O O . PHE A 1 70 ? -32.680 7.565 26.853 1.00 90.44 70 PHE A O 1
ATOM 525 N N . MET A 1 71 ? -31.084 7.095 25.346 1.00 91.44 71 MET A N 1
ATOM 526 C CA . MET A 1 71 ? -31.869 7.492 24.174 1.00 91.44 71 MET A CA 1
ATOM 527 C C . MET A 1 71 ? -33.129 6.635 23.989 1.00 91.44 71 MET A C 1
ATOM 529 O O . MET A 1 71 ? -34.168 7.160 23.600 1.00 91.44 71 MET A O 1
ATOM 533 N N . SER A 1 72 ? -33.064 5.338 24.309 1.00 89.81 72 SER A N 1
ATOM 534 C CA . SER A 1 72 ? -34.218 4.430 24.212 1.00 89.81 72 SER A CA 1
ATOM 535 C C . SER A 1 72 ? -35.254 4.664 25.316 1.00 89.81 72 SER A C 1
ATOM 537 O O . SER A 1 72 ? -36.451 4.510 25.090 1.00 89.81 72 SER A O 1
ATOM 539 N N . SER A 1 73 ? -34.797 5.019 26.521 1.00 88.75 73 SER A N 1
ATOM 540 C CA . SER A 1 73 ? -35.655 5.141 27.709 1.00 88.75 73 SER A CA 1
ATOM 541 C C . SER A 1 73 ? -36.226 6.548 27.889 1.00 88.75 73 SER A C 1
ATOM 543 O O . SER A 1 73 ? -37.248 6.710 28.547 1.00 88.75 73 SER A O 1
ATOM 545 N N . ASN A 1 74 ? -35.568 7.570 27.333 1.00 81.88 74 ASN A N 1
ATOM 546 C CA . ASN A 1 74 ? -35.877 8.975 27.589 1.00 81.88 74 ASN A CA 1
ATOM 547 C C . ASN A 1 74 ? -36.441 9.673 26.337 1.00 81.88 74 ASN A C 1
ATOM 549 O O . ASN A 1 74 ? -35.934 10.695 25.874 1.00 81.88 74 ASN A O 1
ATOM 553 N N . THR A 1 75 ? -37.511 9.103 25.779 1.00 74.88 75 THR A N 1
ATOM 554 C CA . THR A 1 75 ? -38.145 9.543 24.520 1.00 74.88 75 THR A CA 1
ATOM 555 C C . THR A 1 75 ? -38.803 10.925 24.598 1.00 74.88 75 THR A C 1
ATOM 557 O O . THR A 1 75 ? -39.051 11.544 23.566 1.00 74.88 75 THR A O 1
ATOM 560 N N . SER A 1 76 ? -39.052 11.440 25.807 1.00 80.81 76 SER A N 1
ATOM 561 C CA . SER A 1 76 ? -39.590 12.782 26.062 1.00 80.81 76 SER A CA 1
ATOM 562 C C . SER A 1 76 ? -38.516 13.849 26.319 1.00 80.81 76 SER A C 1
ATOM 564 O O . SER A 1 76 ? -38.853 14.977 26.680 1.00 80.81 76 SER A O 1
ATOM 566 N N . ALA A 1 77 ? -37.225 13.517 26.187 1.00 82.69 77 ALA A N 1
ATOM 567 C CA . ALA A 1 77 ? -36.143 14.485 26.343 1.00 82.69 77 ALA A CA 1
ATOM 568 C C . ALA A 1 77 ? -36.198 15.575 25.257 1.00 82.69 77 ALA A C 1
ATOM 570 O O . ALA A 1 77 ? -36.717 15.373 24.157 1.00 82.69 77 ALA A O 1
ATOM 571 N N . SER A 1 78 ? -35.653 16.759 25.557 1.00 89.50 78 SER A N 1
ATOM 572 C CA . SER A 1 78 ? -35.631 17.853 24.581 1.00 89.50 78 SER A CA 1
ATOM 573 C C . SER A 1 78 ? -34.841 17.444 23.331 1.00 89.50 78 SER A C 1
ATOM 575 O O . SER A 1 78 ? -33.835 16.736 23.424 1.00 89.50 78 SER A O 1
ATOM 577 N N . ARG A 1 79 ? -35.258 17.931 22.153 1.00 89.19 79 ARG A N 1
ATOM 578 C CA . ARG A 1 79 ? -34.589 17.630 20.872 1.00 89.19 79 ARG A CA 1
ATOM 579 C C . ARG A 1 79 ? -33.079 17.879 20.933 1.00 89.19 79 ARG A C 1
ATOM 581 O O . ARG A 1 79 ? -32.312 17.093 20.396 1.00 89.19 79 ARG A O 1
ATOM 588 N N . ARG A 1 80 ? -32.660 18.951 21.609 1.00 92.31 80 ARG A N 1
ATOM 589 C CA . ARG A 1 80 ? -31.245 19.296 21.765 1.00 92.31 80 ARG A CA 1
ATOM 590 C C . ARG A 1 80 ? -30.483 18.244 22.581 1.00 92.31 80 ARG A C 1
ATOM 592 O O . ARG A 1 80 ? -29.412 17.839 22.161 1.00 92.31 80 ARG A O 1
ATOM 599 N N . TYR A 1 81 ? -31.054 17.751 23.683 1.00 90.56 81 TYR A N 1
ATOM 600 C CA . TYR A 1 81 ? -30.421 16.692 24.483 1.00 90.56 81 TYR A CA 1
ATOM 601 C C . TYR A 1 81 ? -30.297 15.366 23.724 1.00 90.56 81 TYR A C 1
ATOM 603 O O . TYR A 1 81 ? -29.309 14.653 23.897 1.00 90.56 81 TYR A O 1
ATOM 611 N N . LEU A 1 82 ? -31.283 15.032 22.885 1.00 91.00 82 LEU A N 1
ATOM 612 C CA . LEU A 1 82 ? -31.227 13.834 22.045 1.00 91.00 82 LEU A CA 1
ATOM 613 C C . LEU A 1 82 ? -30.146 13.944 20.963 1.00 91.00 82 LEU A C 1
ATOM 615 O O . LEU A 1 82 ? -29.445 12.965 20.721 1.00 91.00 82 LEU A O 1
ATOM 619 N N . GLU A 1 83 ? -29.980 15.122 20.358 1.00 93.81 83 GLU A N 1
ATOM 620 C CA . GLU A 1 83 ? -28.927 15.364 19.364 1.00 93.81 83 GLU A CA 1
ATOM 621 C C . GLU A 1 83 ? -27.528 15.306 19.991 1.00 93.81 83 GLU A C 1
ATOM 623 O O . GLU A 1 83 ? -26.653 14.613 19.478 1.00 93.81 83 GLU A O 1
ATOM 628 N N . ASP A 1 84 ? -27.333 15.945 21.150 1.00 94.56 84 ASP A N 1
ATOM 629 C CA . ASP A 1 84 ? -26.064 15.879 21.887 1.00 94.56 84 ASP A CA 1
ATOM 630 C C . ASP A 1 84 ? -25.718 14.421 22.256 1.00 94.56 84 ASP A C 1
ATOM 632 O O . ASP A 1 84 ? -24.590 13.973 22.056 1.00 94.56 84 ASP A O 1
ATOM 636 N N . SER A 1 85 ? -26.707 13.642 22.716 1.00 95.12 85 SER A N 1
ATOM 637 C CA . SER A 1 85 ? -26.525 12.217 23.048 1.00 95.12 85 SER A CA 1
ATOM 638 C C . SER A 1 85 ? -26.186 11.366 21.823 1.00 95.12 85 SER A C 1
ATOM 640 O O . SER A 1 85 ? -25.382 10.440 21.924 1.00 95.12 85 SER A O 1
ATOM 642 N N . LYS A 1 86 ? -26.778 11.679 20.664 1.00 95.00 86 LYS A N 1
ATOM 643 C CA . LYS A 1 86 ? -26.487 11.004 19.396 1.00 95.00 86 LYS A CA 1
ATOM 644 C C . LYS A 1 86 ? -25.049 11.263 18.949 1.00 95.00 86 LYS A C 1
ATOM 646 O O . LYS A 1 86 ? -24.348 10.311 18.626 1.00 95.00 86 LYS A O 1
ATOM 651 N N . ASN A 1 87 ? -24.601 12.517 18.995 1.00 96.94 87 ASN A N 1
ATOM 652 C CA . ASN A 1 87 ? -23.225 12.875 18.651 1.00 96.94 87 ASN A CA 1
ATOM 653 C C . ASN A 1 87 ? -22.225 12.146 19.558 1.00 96.94 87 ASN A C 1
ATOM 655 O O . ASN A 1 87 ? -21.292 11.517 19.071 1.00 96.94 87 ASN A O 1
ATOM 659 N N . MET A 1 88 ? -22.477 12.132 20.873 1.00 97.56 88 MET A N 1
ATOM 660 C CA . MET A 1 88 ? -21.643 11.382 21.818 1.00 97.56 88 MET A CA 1
ATOM 661 C C . MET A 1 88 ? -21.649 9.871 21.546 1.00 97.56 88 MET A C 1
ATOM 663 O O . MET A 1 88 ? -20.631 9.206 21.741 1.00 97.56 88 MET A O 1
ATOM 667 N N . LEU A 1 89 ? -22.779 9.310 21.108 1.00 97.12 89 LEU A N 1
ATOM 668 C CA . LEU A 1 89 ? -22.878 7.895 20.752 1.00 97.12 89 LEU A CA 1
ATOM 669 C C . LEU A 1 89 ? -22.049 7.579 19.503 1.00 97.12 89 LEU A C 1
ATOM 671 O O . LEU A 1 89 ? -21.367 6.554 19.466 1.00 97.12 89 LEU A O 1
ATOM 675 N N . ASP A 1 90 ? -22.093 8.448 18.498 1.00 97.81 90 ASP A N 1
ATOM 676 C CA . ASP A 1 90 ? -21.307 8.297 17.275 1.00 97.81 90 ASP A CA 1
ATOM 677 C C . ASP A 1 90 ? -19.800 8.433 17.565 1.00 97.81 90 ASP A C 1
ATOM 679 O O . ASP A 1 90 ? -19.016 7.586 17.125 1.00 97.81 90 ASP A O 1
ATOM 683 N N . ASP A 1 91 ? -19.401 9.386 18.414 1.00 97.88 91 ASP A N 1
ATOM 684 C CA . ASP A 1 91 ? -18.023 9.520 18.909 1.00 97.88 91 ASP A CA 1
ATOM 685 C C . ASP A 1 91 ? -17.565 8.270 19.679 1.00 97.88 91 ASP A C 1
ATOM 687 O O . ASP A 1 91 ? -16.454 7.765 19.479 1.00 97.88 91 ASP A O 1
ATOM 691 N N . SER A 1 92 ? -18.432 7.728 20.541 1.00 98.25 92 SER A N 1
ATOM 692 C CA . SER A 1 92 ? -18.155 6.511 21.311 1.00 98.25 92 SER A CA 1
ATOM 693 C C . SER A 1 92 ? -17.958 5.297 20.395 1.00 98.25 92 SER A C 1
ATOM 695 O O . SER A 1 92 ? -16.988 4.548 20.544 1.00 98.25 92 SER A O 1
ATOM 697 N N . LYS A 1 93 ? -18.802 5.137 19.364 1.00 97.81 93 LYS A N 1
ATOM 698 C CA . LYS A 1 93 ? -18.657 4.087 18.338 1.00 97.81 93 LYS A CA 1
ATOM 699 C C . LYS A 1 93 ? -17.358 4.228 17.549 1.00 97.81 93 LYS A C 1
ATOM 701 O O . LYS A 1 93 ? -16.670 3.226 17.336 1.00 97.81 93 LYS A O 1
ATOM 706 N N . ALA A 1 94 ? -17.000 5.447 17.146 1.00 97.88 94 ALA A N 1
ATOM 707 C CA . ALA A 1 94 ? -15.737 5.710 16.464 1.00 97.88 94 ALA A CA 1
ATOM 708 C C . ALA A 1 94 ? -14.538 5.332 17.349 1.00 97.88 94 ALA A C 1
ATOM 710 O O . ALA A 1 94 ? -13.600 4.677 16.887 1.00 97.88 94 ALA A O 1
ATOM 711 N N . LYS A 1 95 ? -14.589 5.660 18.646 1.00 98.06 95 LYS A N 1
ATOM 712 C CA . LYS A 1 95 ? -13.520 5.303 19.584 1.00 98.06 95 LYS A CA 1
ATOM 713 C C . LYS A 1 95 ? -13.434 3.795 19.837 1.00 98.06 95 LYS A C 1
ATOM 715 O O . LYS A 1 95 ? -12.329 3.261 19.875 1.00 98.06 95 LYS A O 1
ATOM 720 N N . ILE A 1 96 ? -14.565 3.090 19.926 1.00 98.00 96 ILE A N 1
ATOM 721 C CA . ILE A 1 96 ? -14.603 1.617 19.992 1.00 98.00 96 ILE A CA 1
ATOM 722 C C . ILE A 1 96 ? -13.905 1.001 18.777 1.00 98.00 96 ILE A C 1
ATOM 724 O O . ILE A 1 96 ? -13.095 0.087 18.939 1.00 98.00 96 ILE A O 1
ATOM 728 N N . ALA A 1 97 ? -14.189 1.495 17.568 1.00 96.75 97 ALA A N 1
ATOM 729 C CA . ALA A 1 97 ? -13.551 1.005 16.348 1.00 96.75 97 ALA A CA 1
ATOM 730 C C . ALA A 1 97 ? -12.029 1.217 16.385 1.00 96.75 97 ALA A C 1
ATOM 732 O O . ALA A 1 97 ? -11.267 0.291 16.106 1.00 96.75 97 ALA A O 1
ATOM 733 N N . LEU A 1 98 ? -11.586 2.402 16.813 1.00 96.38 98 LEU A N 1
ATOM 734 C CA . LEU A 1 98 ? -10.167 2.722 16.952 1.00 96.38 98 LEU A CA 1
ATOM 735 C C . LEU A 1 98 ? -9.468 1.834 17.993 1.00 96.38 98 LEU A C 1
ATOM 737 O O . LEU A 1 98 ? -8.382 1.323 17.725 1.00 96.38 98 LEU A O 1
ATOM 741 N N . LEU A 1 99 ? -10.085 1.611 19.155 1.00 96.62 99 LEU A N 1
ATOM 742 C CA . LEU A 1 99 ? -9.536 0.751 20.209 1.00 96.62 99 LEU A CA 1
ATOM 743 C C . LEU A 1 99 ? -9.441 -0.710 19.756 1.00 96.62 99 LEU A C 1
ATOM 745 O O . LEU A 1 99 ? -8.411 -1.346 19.971 1.00 96.62 99 LEU A O 1
ATOM 749 N N . ARG A 1 100 ? -10.471 -1.231 19.074 1.00 95.50 100 ARG A N 1
ATOM 750 C CA . ARG A 1 100 ? -10.449 -2.583 18.487 1.00 95.50 100 ARG A CA 1
ATOM 751 C C . ARG A 1 100 ? -9.315 -2.740 17.479 1.00 95.50 100 ARG A C 1
ATOM 753 O O . ARG A 1 100 ? -8.543 -3.683 17.596 1.00 95.50 100 ARG A O 1
ATOM 760 N N . MET A 1 101 ? -9.165 -1.775 16.573 1.00 93.19 101 MET A N 1
ATOM 761 C CA . MET A 1 101 ? -8.080 -1.760 15.590 1.00 93.19 101 MET A CA 1
ATOM 762 C C . MET A 1 101 ? -6.696 -1.722 16.260 1.00 93.19 101 MET A C 1
ATOM 764 O O . MET A 1 101 ? -5.769 -2.387 15.809 1.00 93.19 101 MET A O 1
ATOM 768 N N . GLN A 1 102 ? -6.527 -0.961 17.349 1.00 91.88 102 GLN A N 1
ATOM 769 C CA . GLN A 1 102 ? -5.259 -0.916 18.088 1.00 91.88 102 GLN A CA 1
ATOM 770 C C . GLN A 1 102 ? -4.945 -2.232 18.809 1.00 91.88 102 GLN A C 1
ATOM 772 O O . GLN A 1 102 ? -3.790 -2.658 18.798 1.00 91.88 102 GLN A O 1
ATOM 777 N N . ILE A 1 103 ? -5.952 -2.875 19.409 1.00 92.06 103 ILE A N 1
ATOM 778 C CA . ILE A 1 103 ? -5.807 -4.192 20.046 1.00 92.06 103 ILE A CA 1
ATOM 779 C C . ILE A 1 103 ? -5.422 -5.240 19.002 1.00 92.06 103 ILE A C 1
ATOM 781 O O . ILE A 1 103 ? -4.456 -5.965 19.211 1.00 92.06 103 ILE A O 1
ATOM 785 N N . GLU A 1 104 ? -6.132 -5.282 17.873 1.00 88.81 104 GLU A N 1
ATOM 786 C CA . GLU A 1 104 ? -5.835 -6.174 16.749 1.00 88.81 104 GLU A CA 1
ATOM 787 C C . GLU A 1 104 ? -4.396 -5.958 16.265 1.00 88.81 104 GLU A C 1
ATOM 789 O O . GLU A 1 104 ? -3.601 -6.894 16.232 1.00 88.81 104 GLU A O 1
ATOM 794 N N . LYS A 1 105 ? -4.001 -4.701 16.030 1.00 87.0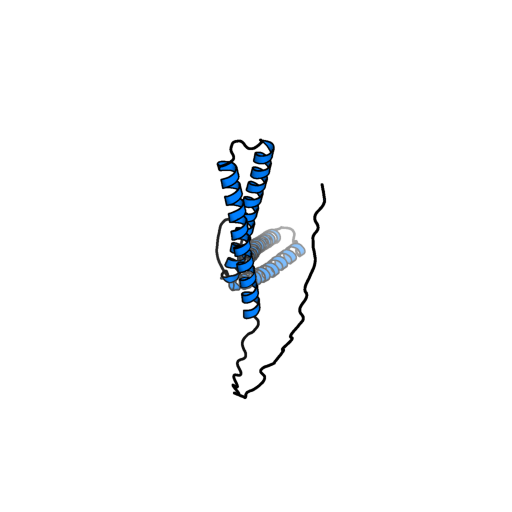0 105 LYS A N 1
ATOM 795 C CA . LYS A 1 105 ? -2.640 -4.354 15.607 1.00 87.00 105 LYS A CA 1
ATOM 796 C C . LYS A 1 105 ? -1.560 -4.876 16.559 1.00 87.00 105 LYS A C 1
ATOM 798 O O . LYS A 1 105 ? -0.549 -5.376 16.081 1.00 87.00 105 LYS A O 1
ATOM 803 N N . ILE A 1 106 ? -1.742 -4.748 17.874 1.00 84.50 106 ILE A N 1
ATOM 804 C CA . ILE A 1 106 ? -0.756 -5.214 18.866 1.00 84.50 106 ILE A CA 1
ATOM 805 C C . ILE A 1 106 ? -0.787 -6.741 18.999 1.00 84.50 106 ILE A C 1
ATOM 807 O O . ILE A 1 106 ? 0.264 -7.372 19.073 1.00 84.50 106 ILE A O 1
ATOM 811 N N . SER A 1 107 ? -1.977 -7.345 18.962 1.00 80.38 107 SER A N 1
ATOM 812 C CA . SER A 1 107 ? -2.147 -8.799 19.037 1.00 80.38 107 SER A CA 1
ATOM 813 C C . SER A 1 107 ? -1.488 -9.514 17.853 1.00 80.38 107 SER A C 1
ATOM 815 O O . SER A 1 107 ? -0.810 -10.519 18.052 1.00 80.38 107 SER A O 1
ATOM 817 N N . HIS A 1 108 ? -1.623 -8.973 16.638 1.00 67.81 108 HIS A N 1
ATOM 818 C CA . HIS A 1 108 ? -0.963 -9.505 15.440 1.00 67.81 108 HIS A CA 1
ATOM 819 C C . HIS A 1 108 ? 0.534 -9.194 15.400 1.00 67.81 108 HIS A C 1
ATOM 821 O O . HIS A 1 108 ? 1.315 -9.977 14.874 1.00 67.81 108 HIS A O 1
ATOM 827 N N . GLN A 1 109 ? 0.981 -8.097 16.014 1.00 63.53 109 GLN A N 1
ATOM 828 C CA . GLN A 1 109 ? 2.409 -7.776 16.108 1.00 63.53 109 GLN A CA 1
ATOM 829 C C . GLN A 1 109 ? 3.180 -8.755 17.017 1.00 63.53 109 GLN A C 1
ATOM 831 O O . GLN A 1 109 ? 4.394 -8.881 16.875 1.00 63.53 109 GLN A O 1
ATOM 836 N N . GLY A 1 110 ? 2.480 -9.479 17.902 1.00 53.81 110 GLY A N 1
ATOM 837 C CA . GLY A 1 110 ? 3.034 -10.561 18.720 1.00 53.81 110 GLY A CA 1
ATOM 838 C C . GLY A 1 110 ? 2.997 -11.959 18.086 1.00 53.81 110 GLY A C 1
ATOM 839 O O . GLY A 1 110 ? 3.644 -12.852 18.631 1.00 53.81 110 GLY A O 1
ATOM 840 N N . GLN A 1 111 ? 2.267 -12.169 16.979 1.00 49.59 111 GLN A N 1
ATOM 841 C CA . GLN A 1 111 ? 2.123 -13.492 16.343 1.00 49.59 111 GLN A CA 1
ATOM 842 C C . GLN A 1 111 ? 2.500 -13.557 14.852 1.00 49.59 111 GLN A C 1
ATOM 844 O O . GLN A 1 111 ? 2.815 -14.645 14.381 1.00 49.59 111 GLN A O 1
ATOM 849 N N . ASP A 1 112 ? 2.601 -12.435 14.134 1.00 44.88 112 ASP A N 1
ATOM 850 C CA . ASP A 1 112 ? 2.748 -12.445 12.674 1.00 44.88 112 ASP A CA 1
ATOM 851 C C . ASP A 1 112 ? 3.914 -11.528 12.224 1.00 44.88 112 ASP A C 1
ATOM 853 O O . ASP A 1 112 ? 3.874 -10.317 12.420 1.00 44.88 112 ASP A O 1
ATOM 857 N N . THR A 1 113 ? 4.995 -11.938 11.545 1.00 47.38 113 THR A N 1
ATOM 858 C CA . THR A 1 113 ? 5.317 -13.168 10.791 1.00 47.38 113 THR A CA 1
ATOM 859 C C . THR A 1 113 ? 4.129 -13.947 10.232 1.00 47.38 113 THR A C 1
ATOM 861 O O . THR A 1 113 ? 4.072 -15.158 10.374 1.00 47.38 113 THR A O 1
ATOM 864 N N . GLY A 1 114 ? 3.224 -13.258 9.533 1.00 46.62 114 GLY A N 1
ATOM 865 C CA . GLY A 1 114 ? 2.365 -13.877 8.519 1.00 46.62 114 GLY A CA 1
ATOM 866 C C . GLY A 1 114 ? 0.860 -13.934 8.801 1.00 46.62 114 GLY A C 1
ATOM 867 O O . GLY A 1 114 ? 0.406 -14.791 9.536 1.00 46.62 114 GLY A O 1
ATOM 868 N N . SER A 1 115 ? 0.111 -13.164 7.995 1.00 48.88 115 SER A N 1
ATOM 869 C CA . SER A 1 115 ? -1.332 -13.304 7.695 1.00 48.88 115 SER A CA 1
ATOM 870 C C . SER A 1 115 ? -2.304 -12.972 8.829 1.00 48.88 115 SER A C 1
ATOM 872 O O . SER A 1 115 ? -2.230 -13.513 9.909 1.00 48.88 115 SER A O 1
ATOM 874 N N . SER A 1 116 ? -3.370 -12.201 8.651 1.00 51.44 116 SER A N 1
ATOM 875 C CA . SER A 1 116 ? -4.125 -11.777 7.471 1.00 51.44 116 SER A CA 1
ATOM 876 C C . SER A 1 116 ? -5.238 -10.872 8.010 1.00 51.44 116 SER A C 1
ATOM 878 O O . SER A 1 116 ? -5.770 -11.181 9.071 1.00 51.44 116 SER A O 1
ATOM 880 N N . ASN A 1 117 ? -5.646 -9.827 7.280 1.00 40.50 117 ASN A N 1
ATOM 881 C CA . ASN A 1 117 ? -7.034 -9.684 6.806 1.00 40.50 117 ASN A CA 1
ATOM 882 C C . ASN A 1 117 ? -7.270 -8.341 6.093 1.00 40.50 117 ASN A C 1
ATOM 884 O O . ASN A 1 117 ? -7.114 -7.272 6.667 1.00 40.50 117 ASN A O 1
ATOM 888 N N . GLY A 1 118 ? -7.727 -8.441 4.838 1.00 39.25 118 GLY A N 1
ATOM 889 C CA . GLY A 1 118 ? -8.606 -7.459 4.196 1.00 39.25 118 GLY A CA 1
ATOM 890 C C . GLY A 1 118 ? -7.967 -6.176 3.665 1.00 39.25 118 GLY A C 1
ATOM 891 O O . GLY A 1 118 ? -8.161 -5.128 4.255 1.00 39.25 118 GLY A O 1
ATOM 892 N N . SER A 1 119 ? -7.303 -6.265 2.504 1.00 50.34 119 SER A N 1
ATOM 893 C CA . SER A 1 119 ? -6.882 -5.156 1.620 1.00 50.34 119 SER A CA 1
ATOM 894 C C . SER A 1 119 ? -6.113 -3.987 2.262 1.00 50.34 119 SER A C 1
ATOM 896 O O . SER A 1 119 ? -6.657 -3.200 3.020 1.00 50.34 119 SER A O 1
ATOM 898 N N . GLU A 1 120 ? -4.875 -3.797 1.799 1.00 50.25 120 GLU A N 1
ATOM 899 C CA . GLU A 1 120 ? -4.032 -2.597 1.989 1.00 50.25 120 GLU A CA 1
ATOM 900 C C . GLU A 1 120 ? -3.011 -2.578 3.129 1.00 50.25 120 GLU A C 1
ATOM 902 O O . GLU A 1 120 ? -2.524 -1.522 3.524 1.00 50.25 120 GLU A O 1
ATOM 907 N N . SER A 1 121 ? -2.539 -3.726 3.599 1.00 56.03 121 SER A N 1
ATOM 908 C CA . SER A 1 121 ? -1.262 -3.744 4.324 1.00 56.03 121 SER A CA 1
ATOM 909 C C . SER A 1 121 ? -0.456 -4.977 3.955 1.00 56.03 121 SER A C 1
ATOM 911 O O . SER A 1 121 ? -0.330 -5.910 4.741 1.00 56.03 121 SER A O 1
ATOM 913 N N . LYS A 1 122 ? 0.086 -4.984 2.727 1.00 62.22 122 LYS A N 1
ATOM 914 C CA . LYS A 1 122 ? 1.163 -5.912 2.344 1.00 62.22 122 LYS A CA 1
ATOM 915 C C . LYS A 1 122 ? 2.217 -5.890 3.449 1.00 62.22 122 LYS A C 1
ATOM 917 O O . LYS A 1 122 ? 2.623 -4.801 3.869 1.00 62.22 122 LYS A O 1
ATOM 922 N N . SER A 1 123 ? 2.639 -7.056 3.940 1.00 76.19 123 SER A N 1
ATOM 923 C CA . SER A 1 123 ? 3.649 -7.091 4.994 1.00 76.19 123 SER A CA 1
ATOM 924 C C . SER A 1 123 ? 4.934 -6.416 4.499 1.00 76.19 123 SER A C 1
ATOM 926 O O . SER A 1 123 ? 5.191 -6.314 3.297 1.00 76.19 123 SER A O 1
ATOM 928 N N . ARG A 1 124 ? 5.781 -5.941 5.419 1.00 79.62 124 ARG A N 1
ATOM 929 C CA . ARG A 1 124 ? 7.076 -5.341 5.048 1.00 79.62 124 ARG A CA 1
ATOM 930 C C . ARG A 1 124 ? 7.921 -6.289 4.181 1.00 79.62 124 ARG A C 1
ATOM 932 O O . ARG A 1 124 ? 8.691 -5.813 3.347 1.00 79.62 124 ARG A O 1
ATOM 939 N N . LEU A 1 125 ? 7.778 -7.601 4.383 1.00 84.75 125 LEU A N 1
ATOM 940 C CA . LEU A 1 125 ? 8.425 -8.632 3.574 1.00 84.75 125 LEU A CA 1
ATOM 941 C C . LEU A 1 125 ? 7.779 -8.744 2.188 1.00 84.75 125 LEU A C 1
ATOM 943 O O . LEU A 1 125 ? 8.508 -8.703 1.202 1.00 84.75 125 LEU A O 1
ATOM 947 N N . ASP A 1 126 ? 6.448 -8.764 2.094 1.00 86.69 126 ASP A N 1
ATOM 948 C CA . ASP A 1 126 ? 5.733 -8.817 0.806 1.00 86.69 126 ASP A CA 1
ATOM 949 C C . ASP A 1 126 ? 6.060 -7.605 -0.068 1.00 86.69 126 ASP A C 1
ATOM 951 O O . ASP A 1 126 ? 6.367 -7.745 -1.248 1.00 86.69 126 ASP A O 1
ATOM 955 N N . LEU A 1 127 ? 6.101 -6.407 0.526 1.00 87.88 127 LEU A N 1
ATOM 956 C CA . LEU A 1 127 ? 6.531 -5.190 -0.169 1.00 87.88 127 LEU A CA 1
ATOM 957 C C . LEU A 1 127 ? 7.963 -5.308 -0.700 1.00 87.88 127 LEU A C 1
ATOM 959 O O . LEU A 1 127 ? 8.279 -4.764 -1.759 1.00 87.88 127 LEU A O 1
ATOM 963 N N . LYS A 1 128 ? 8.843 -6.006 0.029 1.00 93.06 128 LYS A N 1
ATOM 964 C CA . LYS A 1 128 ? 10.231 -6.199 -0.391 1.00 93.06 128 LYS A CA 1
ATOM 965 C C . LYS A 1 128 ? 10.351 -7.216 -1.525 1.00 93.06 128 LYS A C 1
ATOM 967 O O . LYS A 1 128 ? 11.143 -6.991 -2.440 1.00 93.06 128 LYS A O 1
ATOM 972 N N . ILE A 1 129 ? 9.578 -8.297 -1.467 1.00 94.19 129 ILE A N 1
ATOM 973 C CA . ILE A 1 129 ? 9.499 -9.310 -2.523 1.00 94.19 129 ILE A CA 1
ATOM 974 C C . ILE A 1 129 ? 8.934 -8.677 -3.799 1.00 94.19 129 ILE A C 1
ATOM 976 O O . ILE A 1 129 ? 9.562 -8.783 -4.850 1.00 94.19 129 ILE A O 1
ATOM 980 N N . ASP A 1 130 ? 7.833 -7.929 -3.699 1.00 94.12 130 ASP A N 1
ATOM 981 C CA . ASP A 1 130 ? 7.221 -7.212 -4.824 1.00 94.12 130 ASP A CA 1
ATOM 982 C C . ASP A 1 130 ? 8.193 -6.217 -5.483 1.00 94.12 130 ASP A C 1
ATOM 984 O O . ASP A 1 130 ? 8.322 -6.188 -6.708 1.00 94.12 130 ASP A O 1
ATOM 988 N N . ASP A 1 131 ? 8.918 -5.422 -4.685 1.00 94.75 131 ASP A N 1
ATOM 989 C CA . ASP A 1 131 ? 9.952 -4.497 -5.178 1.00 94.75 131 ASP A CA 1
ATOM 990 C C . ASP A 1 131 ? 11.051 -5.240 -5.951 1.00 94.75 131 ASP A C 1
ATOM 992 O O . ASP A 1 131 ? 11.456 -4.815 -7.035 1.00 94.75 131 ASP A O 1
ATOM 996 N N . LEU A 1 132 ? 11.529 -6.365 -5.418 1.00 96.81 132 LEU A N 1
ATOM 997 C CA . LEU A 1 132 ? 12.560 -7.166 -6.069 1.00 96.81 132 LEU A CA 1
ATOM 998 C C . LEU A 1 132 ? 12.053 -7.836 -7.356 1.00 96.81 132 LEU A C 1
ATOM 1000 O O . LEU A 1 132 ? 12.768 -7.822 -8.357 1.00 96.81 132 LEU A O 1
ATOM 1004 N N . LEU A 1 133 ? 10.823 -8.356 -7.370 1.00 96.44 133 LEU A N 1
ATOM 1005 C CA . LEU A 1 133 ? 10.192 -8.925 -8.566 1.00 96.44 133 LEU A CA 1
ATOM 1006 C C . LEU A 1 133 ? 10.012 -7.869 -9.660 1.00 96.44 133 LEU A C 1
ATOM 1008 O O . LEU A 1 133 ? 10.336 -8.110 -10.824 1.00 96.44 133 LEU A O 1
ATOM 1012 N N . PHE A 1 134 ? 9.563 -6.669 -9.291 1.00 97.75 134 PHE A N 1
ATOM 1013 C CA . PHE A 1 134 ? 9.426 -5.563 -10.234 1.00 97.75 134 PHE A CA 1
ATOM 1014 C C . PHE A 1 134 ? 10.778 -5.134 -10.822 1.00 97.75 134 PHE A C 1
ATOM 1016 O O . PHE A 1 134 ? 10.885 -4.872 -12.023 1.00 97.75 134 PHE A O 1
ATOM 1023 N N . ARG A 1 135 ? 11.832 -5.086 -9.996 1.00 97.94 135 ARG A N 1
ATOM 1024 C CA . ARG A 1 135 ? 13.201 -4.822 -10.468 1.00 97.94 135 ARG A CA 1
ATOM 1025 C C . ARG A 1 135 ? 13.689 -5.911 -11.414 1.00 97.94 135 ARG A C 1
ATOM 1027 O O . ARG A 1 135 ? 14.256 -5.565 -12.443 1.00 97.94 135 ARG A O 1
ATOM 1034 N N . LEU A 1 136 ? 13.440 -7.182 -11.097 1.00 97.94 136 LEU A N 1
ATOM 1035 C CA . LEU A 1 136 ? 13.816 -8.318 -11.938 1.00 97.94 136 LEU A CA 1
ATOM 1036 C C . LEU A 1 136 ? 13.158 -8.218 -13.320 1.00 97.94 136 LEU A C 1
ATOM 1038 O O . LEU A 1 136 ? 13.839 -8.300 -14.338 1.00 97.94 136 LEU A O 1
ATOM 1042 N N . TRP A 1 137 ? 11.845 -7.974 -13.356 1.00 98.06 137 TRP A N 1
ATOM 1043 C CA . TRP A 1 137 ? 11.095 -7.818 -14.602 1.00 98.06 137 TRP A CA 1
ATOM 1044 C C . TRP A 1 137 ? 11.619 -6.654 -15.451 1.00 98.06 137 TRP A C 1
ATOM 1046 O O . TRP A 1 137 ? 11.839 -6.798 -16.654 1.00 98.06 137 TRP A O 1
ATOM 1056 N N . LYS A 1 138 ? 11.874 -5.507 -14.815 1.00 98.38 138 LYS A N 1
ATOM 1057 C CA . LYS A 1 138 ? 12.439 -4.334 -15.485 1.00 98.38 138 LYS A CA 1
ATOM 1058 C C . LYS A 1 138 ? 13.824 -4.623 -16.059 1.00 98.38 138 LYS A C 1
ATOM 1060 O O . LYS A 1 138 ? 14.094 -4.249 -17.194 1.00 98.38 138 LYS A O 1
ATOM 1065 N N . GLU A 1 139 ? 14.690 -5.276 -15.292 1.00 98.19 139 GLU A N 1
ATOM 1066 C CA . GLU A 1 139 ? 16.047 -5.592 -15.734 1.00 98.19 139 GLU A CA 1
ATOM 1067 C C . GLU A 1 139 ? 16.040 -6.583 -16.906 1.00 98.19 139 GLU A C 1
ATOM 1069 O O . GLU A 1 139 ? 16.750 -6.376 -17.886 1.00 98.19 139 GLU A O 1
ATOM 1074 N N . ALA A 1 140 ? 15.152 -7.583 -16.884 1.00 98.25 140 ALA A N 1
ATOM 1075 C CA . ALA A 1 140 ? 14.952 -8.490 -18.015 1.00 98.25 140 ALA A CA 1
ATOM 1076 C C . ALA A 1 140 ? 14.517 -7.743 -19.292 1.00 98.25 140 ALA A C 1
ATOM 1078 O O . ALA A 1 140 ? 15.013 -8.032 -20.381 1.00 98.25 140 ALA A O 1
ATOM 1079 N N . ALA A 1 141 ? 13.640 -6.740 -19.164 1.00 98.44 141 ALA A N 1
ATOM 1080 C CA . ALA A 1 141 ? 13.247 -5.896 -20.291 1.00 98.44 141 ALA A CA 1
ATOM 1081 C C . ALA A 1 141 ? 14.415 -5.048 -20.831 1.00 98.44 141 ALA A C 1
ATOM 1083 O O . ALA A 1 141 ? 14.532 -4.865 -22.044 1.00 98.44 141 ALA A O 1
ATOM 1084 N N . ILE A 1 142 ? 15.301 -4.560 -19.956 1.00 98.44 142 ILE A N 1
ATOM 1085 C CA . ILE A 1 142 ? 16.506 -3.817 -20.359 1.00 98.44 142 ILE A CA 1
ATOM 1086 C C . ILE A 1 142 ? 17.470 -4.727 -21.129 1.00 98.44 142 ILE A C 1
ATOM 1088 O O . ILE A 1 142 ? 17.950 -4.331 -22.191 1.00 98.44 142 ILE A O 1
ATOM 1092 N N . ILE A 1 143 ? 17.699 -5.953 -20.649 1.00 98.62 143 ILE A N 1
ATOM 1093 C CA . ILE A 1 143 ? 18.528 -6.961 -21.331 1.00 98.62 143 ILE A CA 1
ATOM 1094 C C . ILE A 1 143 ? 18.008 -7.216 -22.747 1.00 98.62 143 ILE A C 1
ATOM 1096 O O . ILE A 1 143 ? 18.781 -7.196 -23.708 1.00 98.62 143 ILE A O 1
ATOM 1100 N N . GLU A 1 144 ? 16.698 -7.417 -22.898 1.00 98.50 144 GLU A N 1
ATOM 1101 C CA . GLU A 1 144 ? 16.091 -7.649 -24.211 1.00 98.50 144 GLU A CA 1
ATOM 1102 C C . GLU A 1 144 ? 16.216 -6.417 -25.123 1.00 98.50 144 GLU A C 1
ATOM 1104 O O . GLU A 1 144 ? 16.562 -6.533 -26.303 1.00 98.50 144 GLU A O 1
ATOM 1109 N N . GLY A 1 145 ? 16.032 -5.215 -24.567 1.00 98.31 145 GLY A N 1
ATOM 1110 C CA . GLY A 1 145 ? 16.254 -3.956 -25.276 1.00 98.31 145 GLY A CA 1
ATOM 1111 C C . GLY A 1 145 ? 17.693 -3.804 -25.779 1.00 98.31 145 GLY A C 1
ATOM 1112 O O . GLY A 1 145 ? 17.906 -3.473 -26.948 1.00 98.31 145 GLY A O 1
ATOM 1113 N N . ALA A 1 146 ? 18.682 -4.109 -24.937 1.00 98.38 146 ALA A N 1
ATOM 1114 C CA . ALA A 1 146 ? 20.098 -4.057 -25.292 1.00 98.38 146 ALA A CA 1
ATOM 1115 C C . ALA A 1 146 ? 20.452 -5.088 -26.378 1.00 98.38 146 ALA A C 1
ATOM 1117 O O . ALA A 1 146 ? 21.116 -4.745 -27.360 1.00 98.38 146 ALA A O 1
ATOM 1118 N N . LYS A 1 147 ? 19.941 -6.325 -26.275 1.00 98.19 147 LYS A N 1
ATOM 1119 C CA . LYS A 1 147 ? 20.098 -7.367 -27.309 1.00 98.19 147 LYS A CA 1
ATOM 1120 C C . LYS A 1 147 ? 19.541 -6.914 -28.657 1.00 98.19 147 LYS A C 1
ATOM 1122 O O . LYS A 1 147 ? 20.216 -7.051 -29.683 1.00 98.19 147 LYS A O 1
ATOM 1127 N N . ASN A 1 148 ? 18.341 -6.334 -28.664 1.00 98.06 148 ASN A N 1
ATOM 1128 C CA . ASN A 1 148 ? 17.737 -5.820 -29.889 1.00 98.06 148 ASN A CA 1
ATOM 1129 C C . ASN A 1 148 ? 18.534 -4.639 -30.465 1.00 98.06 148 ASN A C 1
ATOM 1131 O O . ASN A 1 148 ? 18.762 -4.573 -31.673 1.00 98.06 148 ASN A O 1
ATOM 1135 N N . MET A 1 149 ? 19.035 -3.743 -29.610 1.00 97.19 149 MET A N 1
ATOM 1136 C CA . MET A 1 149 ? 19.857 -2.618 -30.050 1.00 97.19 149 MET A CA 1
ATOM 1137 C C . MET A 1 149 ? 21.161 -3.082 -30.703 1.00 97.19 149 MET A C 1
ATOM 1139 O O . MET A 1 149 ? 21.482 -2.639 -31.804 1.00 97.19 149 MET A O 1
ATOM 1143 N N . ILE A 1 150 ? 21.864 -4.042 -30.097 1.00 96.69 150 ILE A N 1
ATOM 1144 C CA . ILE A 1 150 ? 23.064 -4.660 -30.680 1.00 96.69 150 ILE A CA 1
ATOM 1145 C C . ILE A 1 150 ? 22.747 -5.264 -32.054 1.00 96.69 150 ILE A C 1
ATOM 1147 O O . ILE A 1 150 ? 23.514 -5.085 -33.002 1.00 96.69 150 ILE A O 1
ATOM 1151 N N . LYS A 1 151 ? 2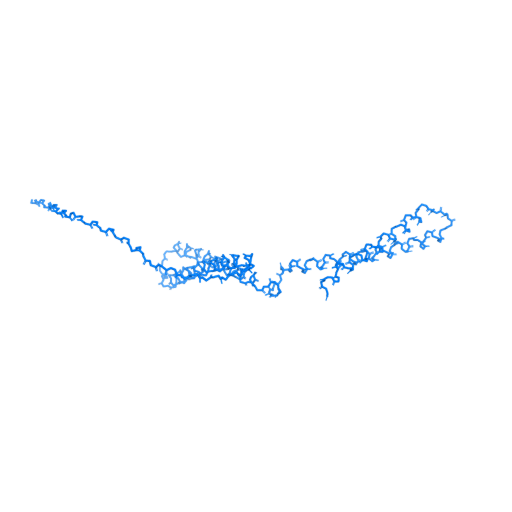1.613 -5.964 -32.186 1.00 96.88 151 LYS A N 1
ATOM 1152 C CA . LYS A 1 151 ? 21.175 -6.557 -33.456 1.00 96.88 151 LYS A CA 1
ATOM 1153 C C . LYS A 1 151 ? 20.937 -5.493 -34.531 1.00 96.88 151 LYS A C 1
ATOM 1155 O O . LYS A 1 151 ? 21.414 -5.657 -35.652 1.00 96.88 151 LYS A O 1
ATOM 1160 N N . ILE A 1 152 ? 20.238 -4.410 -34.190 1.00 95.75 152 ILE A N 1
ATOM 1161 C CA . ILE A 1 152 ? 19.957 -3.298 -35.108 1.00 95.75 152 ILE A CA 1
ATOM 1162 C C . ILE A 1 152 ? 21.261 -2.614 -35.529 1.00 95.75 152 ILE A C 1
ATOM 1164 O O . ILE A 1 152 ? 21.500 -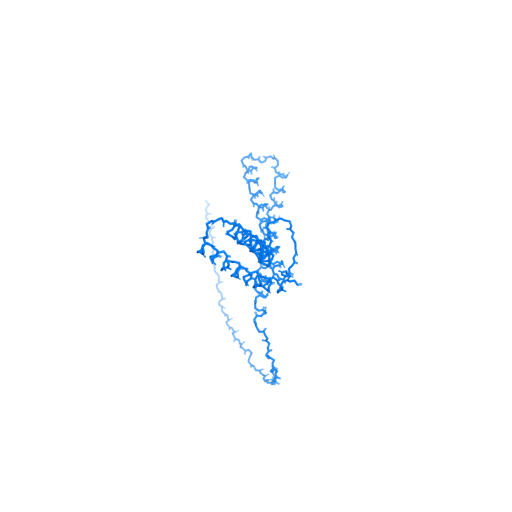2.457 -36.723 1.00 95.75 152 ILE A O 1
ATOM 1168 N N . LEU A 1 153 ? 22.125 -2.260 -34.575 1.00 94.88 153 LEU A N 1
ATOM 1169 C CA . LEU A 1 153 ? 23.380 -1.549 -34.841 1.00 94.88 153 LEU A CA 1
ATOM 1170 C C . LEU A 1 153 ? 24.360 -2.381 -35.680 1.00 94.88 153 LEU A C 1
ATOM 1172 O O . LEU A 1 153 ? 25.039 -1.836 -36.544 1.00 94.88 153 LEU A O 1
ATOM 1176 N N . ARG A 1 154 ? 24.393 -3.709 -35.503 1.00 93.19 154 ARG A N 1
ATOM 1177 C CA . ARG A 1 154 ? 25.193 -4.610 -36.356 1.00 93.19 154 ARG A CA 1
ATOM 1178 C C . ARG A 1 154 ? 24.657 -4.736 -37.784 1.00 93.19 154 ARG A C 1
ATOM 1180 O O . ARG A 1 154 ? 25.436 -5.004 -38.692 1.00 93.19 154 ARG A O 1
ATOM 1187 N N . ALA A 1 155 ? 23.350 -4.569 -37.987 1.00 92.56 155 ALA A N 1
ATOM 1188 C CA . ALA A 1 155 ? 22.716 -4.640 -39.304 1.00 92.56 155 ALA A CA 1
ATOM 1189 C C . ALA A 1 155 ? 22.755 -3.304 -40.073 1.00 92.56 155 ALA A C 1
ATOM 1191 O O . ALA A 1 155 ? 22.407 -3.259 -41.256 1.00 92.56 155 ALA A O 1
ATOM 1192 N N . GLN A 1 156 ? 23.151 -2.203 -39.425 1.00 91.75 156 GLN A N 1
ATOM 1193 C CA . GLN A 1 156 ? 23.227 -0.889 -40.058 1.00 91.75 156 GLN A CA 1
ATOM 1194 C C . GLN A 1 156 ? 24.385 -0.796 -41.061 1.00 91.75 156 GLN A C 1
ATOM 1196 O O . GLN A 1 156 ? 25.490 -1.278 -40.836 1.00 91.75 156 GLN A O 1
ATOM 1201 N N . ARG A 1 157 ? 24.138 -0.097 -42.180 1.00 84.62 157 ARG A N 1
ATOM 1202 C CA . ARG A 1 157 ? 25.142 0.140 -43.235 1.00 84.62 157 ARG A CA 1
ATOM 1203 C C . ARG A 1 157 ? 26.276 1.072 -42.780 1.00 84.62 157 ARG A C 1
ATOM 1205 O O . ARG A 1 157 ? 27.380 0.990 -43.306 1.00 84.62 157 ARG A O 1
ATOM 1212 N N . LYS A 1 158 ? 25.994 1.987 -41.847 1.00 89.75 158 LYS A N 1
ATOM 1213 C CA . LYS A 1 158 ? 26.991 2.863 -41.218 1.00 89.75 158 LYS A CA 1
ATOM 1214 C C . LYS A 1 158 ? 27.339 2.282 -39.853 1.00 89.75 158 LYS A C 1
ATOM 1216 O O . LYS A 1 158 ? 26.433 2.033 -39.067 1.00 89.75 158 LYS A O 1
ATOM 1221 N N . ALA A 1 159 ? 28.625 2.087 -39.587 1.00 83.12 159 ALA A N 1
ATOM 1222 C CA . ALA A 1 159 ? 29.077 1.545 -38.316 1.00 83.12 159 ALA A CA 1
ATOM 1223 C C . ALA A 1 159 ? 28.987 2.609 -37.211 1.00 83.12 159 ALA A C 1
ATOM 1225 O O . ALA A 1 159 ? 29.716 3.601 -37.240 1.00 83.12 159 ALA A O 1
ATOM 1226 N N . ASP A 1 160 ? 28.112 2.384 -36.232 1.00 89.50 160 ASP A N 1
ATOM 1227 C CA . ASP A 1 160 ? 28.087 3.129 -34.972 1.00 89.50 160 ASP A CA 1
ATOM 1228 C C . ASP A 1 160 ? 28.784 2.308 -33.880 1.00 89.50 160 ASP A C 1
ATOM 1230 O O . ASP A 1 160 ? 28.165 1.586 -33.096 1.00 89.50 160 ASP A O 1
ATOM 1234 N N . HIS A 1 161 ? 30.116 2.379 -33.867 1.00 93.12 161 HIS A N 1
ATOM 1235 C CA . HIS A 1 161 ? 30.937 1.632 -32.914 1.00 93.12 161 HIS A CA 1
ATOM 1236 C C . HIS A 1 161 ? 30.704 2.060 -31.465 1.00 93.12 161 HIS A C 1
ATOM 1238 O O . HIS A 1 161 ? 30.814 1.228 -30.566 1.00 93.12 161 HIS A O 1
ATOM 1244 N N . LYS A 1 162 ? 30.374 3.337 -31.241 1.00 94.81 162 LYS A N 1
ATOM 1245 C CA . LYS A 1 162 ? 30.120 3.856 -29.900 1.00 94.81 162 LYS A CA 1
ATOM 1246 C C . LYS A 1 162 ? 28.785 3.336 -29.379 1.00 94.81 162 LYS A C 1
ATOM 1248 O O . LYS A 1 162 ? 28.770 2.707 -28.329 1.00 94.81 162 LYS A O 1
ATOM 1253 N N . GLY A 1 163 ? 27.705 3.500 -30.146 1.00 95.06 163 GLY A N 1
ATOM 1254 C CA . GLY A 1 163 ? 26.396 2.965 -29.771 1.00 95.06 163 GLY A CA 1
ATOM 1255 C C . GLY A 1 163 ? 26.424 1.447 -29.579 1.00 95.06 163 GLY A C 1
ATOM 1256 O O . GLY A 1 163 ? 25.786 0.923 -28.667 1.00 95.06 163 GLY A O 1
ATOM 1257 N N . LEU A 1 164 ? 27.210 0.729 -30.392 1.00 95.81 164 LEU A N 1
ATOM 1258 C CA . LEU A 1 164 ? 27.379 -0.715 -30.243 1.00 95.81 164 LEU A CA 1
ATOM 1259 C C . LEU A 1 164 ? 28.082 -1.070 -28.927 1.00 95.81 164 LEU A C 1
ATOM 1261 O O . LEU A 1 164 ? 27.628 -1.977 -28.233 1.00 95.81 164 LEU A O 1
ATOM 1265 N N . ASN A 1 165 ? 29.161 -0.362 -28.581 1.00 97.00 165 ASN A N 1
ATOM 1266 C CA . ASN A 1 165 ? 29.878 -0.575 -27.325 1.00 97.00 165 ASN A CA 1
ATOM 1267 C C . ASN A 1 165 ? 28.991 -0.253 -26.112 1.00 97.00 165 ASN A C 1
ATOM 1269 O O . ASN A 1 165 ? 28.906 -1.067 -25.197 1.00 97.00 165 ASN A O 1
ATOM 1273 N N . ASP A 1 166 ? 28.260 0.863 -26.153 1.00 97.38 166 ASP A N 1
ATOM 1274 C CA . ASP A 1 166 ? 27.344 1.285 -25.088 1.00 97.38 166 ASP A CA 1
ATOM 1275 C C . ASP A 1 166 ? 26.219 0.252 -24.875 1.00 97.38 166 ASP A C 1
ATOM 1277 O O . ASP A 1 166 ? 25.892 -0.106 -23.740 1.00 97.38 166 ASP A O 1
ATOM 1281 N N . ALA A 1 167 ? 25.659 -0.296 -25.960 1.00 97.75 167 ALA A N 1
ATOM 1282 C CA . ALA A 1 167 ? 24.647 -1.350 -25.886 1.00 97.75 167 ALA A CA 1
ATOM 1283 C C . ALA A 1 167 ? 25.218 -2.672 -25.336 1.00 97.75 167 ALA A C 1
ATOM 1285 O O . ALA A 1 167 ? 24.543 -3.360 -24.571 1.00 97.75 167 ALA A O 1
ATOM 1286 N N . GLN A 1 168 ? 26.464 -3.019 -25.680 1.00 97.81 168 GLN A N 1
ATOM 1287 C CA . GLN A 1 168 ? 27.156 -4.188 -25.122 1.00 97.81 16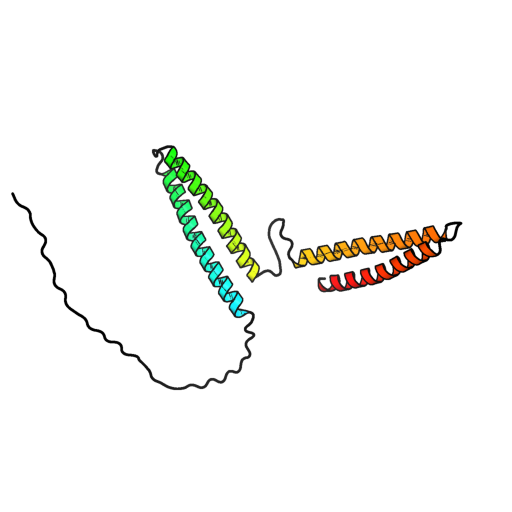8 GLN A CA 1
ATOM 1288 C C . GLN A 1 168 ? 27.461 -4.024 -23.630 1.00 97.81 168 GLN A C 1
ATOM 1290 O O . GLN A 1 168 ? 27.235 -4.955 -22.864 1.00 97.81 168 GLN A O 1
ATOM 1295 N N . GLN A 1 169 ? 27.929 -2.848 -23.211 1.00 98.25 169 GLN A N 1
ATOM 1296 C CA . GLN A 1 169 ? 28.151 -2.533 -21.799 1.00 98.25 169 GLN A CA 1
ATOM 1297 C C . GLN A 1 169 ? 26.842 -2.588 -21.009 1.00 98.25 169 GLN A C 1
ATOM 1299 O O . GLN A 1 169 ? 26.789 -3.209 -19.953 1.00 98.25 169 GLN A O 1
ATOM 1304 N N . THR A 1 170 ? 25.766 -2.013 -21.554 1.00 98.06 170 THR A N 1
ATOM 1305 C CA . THR A 1 170 ? 24.433 -2.072 -20.935 1.00 98.06 170 THR A CA 1
ATOM 1306 C C . THR A 1 170 ? 23.973 -3.515 -20.750 1.00 98.06 170 THR A C 1
ATOM 1308 O O . THR A 1 170 ? 23.497 -3.861 -19.677 1.00 98.06 170 THR A O 1
ATOM 1311 N N . LEU A 1 171 ? 24.157 -4.370 -21.762 1.00 98.44 171 LEU A N 1
ATOM 1312 C CA . LEU A 1 171 ? 23.814 -5.787 -21.668 1.00 98.44 171 LEU A CA 1
ATOM 1313 C C . LEU A 1 171 ? 24.557 -6.480 -20.515 1.00 98.44 171 LEU A C 1
ATOM 1315 O O . LEU A 1 171 ? 23.909 -7.108 -19.685 1.00 98.44 171 LEU A O 1
ATOM 1319 N N . ILE A 1 172 ? 25.884 -6.324 -20.446 1.00 98.25 172 ILE A N 1
ATOM 1320 C CA . ILE A 1 172 ? 26.728 -6.959 -19.420 1.00 98.25 172 ILE A CA 1
ATOM 1321 C C . ILE A 1 172 ? 26.303 -6.508 -18.017 1.00 98.25 172 ILE A C 1
ATOM 1323 O O . ILE A 1 172 ? 26.010 -7.335 -17.158 1.00 98.25 172 ILE A O 1
ATOM 1327 N N . LEU A 1 173 ? 26.206 -5.193 -17.799 1.00 98.19 173 LEU A N 1
ATOM 1328 C CA . LEU A 1 173 ? 25.847 -4.631 -16.494 1.00 98.19 173 LEU A CA 1
ATOM 1329 C C . LEU A 1 173 ? 24.435 -5.042 -16.059 1.00 98.19 173 LEU A C 1
ATOM 1331 O O . LEU A 1 173 ? 24.188 -5.282 -14.876 1.00 98.19 173 LEU A O 1
ATOM 1335 N N . SER A 1 174 ? 23.500 -5.122 -17.006 1.00 98.19 174 SER A N 1
ATOM 1336 C CA . SER A 1 174 ? 22.134 -5.552 -16.723 1.00 98.19 174 SER A CA 1
ATOM 1337 C C . SER A 1 174 ? 22.036 -7.043 -16.408 1.00 98.19 174 SER A C 1
ATOM 1339 O O . SER A 1 174 ? 21.256 -7.413 -15.533 1.00 98.19 174 SER A O 1
ATOM 1341 N N . GLU A 1 175 ? 22.833 -7.897 -17.055 1.00 98.12 175 GLU A N 1
ATOM 1342 C CA . GLU A 1 175 ? 22.912 -9.328 -16.733 1.00 98.12 175 GLU A CA 1
ATOM 1343 C C . GLU A 1 175 ? 23.459 -9.550 -15.313 1.00 98.12 175 GLU A C 1
ATOM 1345 O O . GLU A 1 175 ? 22.797 -10.208 -14.508 1.00 98.12 175 GLU A O 1
ATOM 1350 N N . GLU A 1 176 ? 24.573 -8.906 -14.948 1.00 98.25 176 GLU A N 1
ATOM 1351 C CA . GLU A 1 176 ? 25.127 -8.966 -13.583 1.00 98.25 176 GLU A CA 1
ATOM 1352 C C . GLU A 1 176 ? 24.111 -8.482 -12.535 1.00 98.25 176 GLU A C 1
ATOM 1354 O O . GLU A 1 176 ? 23.913 -9.085 -11.476 1.00 98.25 176 GLU A O 1
ATOM 1359 N N . LYS A 1 177 ? 23.408 -7.387 -12.836 1.00 98.19 177 LYS A N 1
ATOM 1360 C CA . LYS A 1 177 ? 22.393 -6.828 -11.942 1.00 98.19 177 LYS A CA 1
ATOM 1361 C C . LYS A 1 177 ? 21.176 -7.742 -11.794 1.00 98.19 177 LYS A C 1
ATOM 1363 O O . LYS A 1 177 ? 20.648 -7.857 -10.685 1.00 98.19 177 LYS A O 1
ATOM 1368 N N . LEU A 1 178 ? 20.733 -8.388 -12.872 1.00 98.25 178 LEU A N 1
ATOM 1369 C CA . LEU A 1 178 ? 19.645 -9.365 -12.841 1.00 98.25 178 LEU A CA 1
ATOM 1370 C C . LEU A 1 178 ? 20.001 -10.536 -11.915 1.00 98.25 178 LEU A C 1
ATOM 1372 O O . LEU A 1 178 ? 19.177 -10.919 -11.084 1.00 98.25 178 LEU A O 1
ATOM 1376 N N . GLU A 1 179 ? 21.230 -11.054 -12.004 1.00 97.88 179 GLU A N 1
ATOM 1377 C CA . GLU A 1 179 ? 21.717 -12.134 -11.137 1.00 97.88 179 GLU A CA 1
ATOM 1378 C C . GLU A 1 179 ? 21.710 -11.729 -9.660 1.00 97.88 179 GLU A C 1
ATOM 1380 O O . GLU A 1 179 ? 21.196 -12.467 -8.816 1.00 97.88 179 GLU A O 1
ATOM 1385 N N . LEU A 1 180 ? 22.185 -10.523 -9.333 1.00 98.06 180 LEU A N 1
ATOM 1386 C CA . LEU A 1 180 ? 22.147 -10.006 -7.961 1.00 98.06 180 LEU A CA 1
ATOM 1387 C C . LEU A 1 180 ? 20.713 -9.880 -7.425 1.00 98.06 180 LEU A C 1
ATOM 1389 O O . LEU A 1 180 ? 20.446 -10.235 -6.272 1.00 98.06 180 LEU A O 1
ATOM 1393 N N . ILE A 1 181 ? 19.777 -9.397 -8.250 1.00 97.69 181 ILE A N 1
ATOM 1394 C CA . ILE A 1 181 ? 18.355 -9.309 -7.881 1.00 97.69 181 ILE A CA 1
ATOM 1395 C C . ILE A 1 181 ? 17.780 -10.711 -7.657 1.00 97.69 181 ILE A C 1
ATOM 1397 O O . ILE A 1 181 ? 17.060 -10.927 -6.681 1.00 97.69 181 ILE A O 1
ATOM 1401 N N . PHE A 1 182 ? 18.128 -11.675 -8.508 1.00 97.00 182 PHE A N 1
ATOM 1402 C CA . PHE A 1 182 ? 17.689 -13.061 -8.379 1.00 97.00 182 PHE A CA 1
ATOM 1403 C C . PHE A 1 182 ? 18.220 -13.720 -7.097 1.00 97.00 182 PHE A C 1
ATOM 1405 O O . PHE A 1 182 ? 17.458 -14.342 -6.355 1.00 97.00 182 PHE A O 1
ATOM 1412 N N . MET A 1 183 ? 19.500 -13.523 -6.766 1.00 97.38 183 MET A N 1
ATOM 1413 C CA . MET A 1 183 ? 20.084 -13.993 -5.503 1.00 97.38 183 MET A CA 1
ATOM 1414 C C . MET A 1 183 ? 19.414 -13.352 -4.284 1.00 97.38 183 MET A C 1
ATOM 1416 O O . MET A 1 183 ? 19.214 -14.021 -3.270 1.00 97.38 183 MET A O 1
ATOM 1420 N N . ALA A 1 184 ? 19.057 -12.067 -4.369 1.00 95.56 184 ALA A N 1
ATOM 1421 C CA . ALA A 1 184 ? 18.316 -11.387 -3.314 1.00 95.56 184 ALA A CA 1
ATOM 1422 C C . ALA A 1 184 ? 16.898 -11.959 -3.152 1.00 95.56 184 ALA A C 1
ATOM 1424 O O . ALA A 1 184 ? 16.483 -12.190 -2.021 1.00 95.56 184 ALA A O 1
ATOM 1425 N N . LEU A 1 185 ? 16.188 -12.236 -4.252 1.00 95.88 185 LEU A N 1
ATOM 1426 C CA . LEU A 1 185 ? 14.859 -12.862 -4.244 1.00 95.88 185 LEU A CA 1
ATOM 1427 C C . LEU A 1 185 ? 14.875 -14.262 -3.641 1.00 95.88 185 LEU A C 1
ATOM 1429 O O . LEU A 1 185 ? 14.004 -14.592 -2.844 1.00 95.88 185 LEU A O 1
ATOM 1433 N N . ARG A 1 186 ? 15.896 -15.059 -3.964 1.00 93.75 186 ARG A N 1
ATOM 1434 C CA . ARG A 1 186 ? 16.044 -16.428 -3.461 1.00 93.75 186 ARG A CA 1
ATOM 1435 C C . ARG A 1 186 ? 16.153 -16.510 -1.934 1.00 93.75 186 ARG A C 1
ATOM 1437 O O . ARG A 1 186 ? 15.909 -17.565 -1.376 1.00 93.75 186 ARG A O 1
ATOM 1444 N N . LYS A 1 187 ? 16.489 -15.417 -1.240 1.00 92.75 187 LYS A N 1
ATOM 1445 C CA . LYS A 1 187 ? 16.457 -15.372 0.235 1.00 92.75 187 LYS A CA 1
ATOM 1446 C C . LYS A 1 187 ? 15.037 -15.411 0.815 1.00 92.75 187 LYS A C 1
ATOM 1448 O O . LYS A 1 187 ? 14.899 -15.554 2.025 1.00 92.75 187 LYS A O 1
ATOM 1453 N N . TYR A 1 188 ? 14.019 -15.230 -0.024 1.00 85.19 188 TYR A N 1
ATOM 1454 C CA . TYR A 1 188 ? 12.610 -15.137 0.355 1.00 85.19 188 TYR A CA 1
ATOM 1455 C C . TYR A 1 188 ? 11.733 -16.229 -0.288 1.00 85.19 188 TYR A C 1
ATOM 1457 O O . TYR A 1 188 ? 10.527 -16.226 -0.058 1.00 85.19 188 TYR A O 1
ATOM 1465 N N . MET A 1 189 ? 12.322 -17.121 -1.098 1.00 77.56 189 MET A N 1
ATOM 1466 C CA . MET A 1 189 ? 11.678 -18.300 -1.699 1.00 77.56 189 MET A CA 1
ATOM 1467 C C . MET A 1 189 ? 12.185 -19.569 -1.027 1.00 77.56 189 MET A C 1
ATOM 1469 O O . MET A 1 189 ? 11.363 -20.487 -0.838 1.00 77.56 189 MET A O 1
#